Protein AF-A0AA86Q0S9-F1 (afdb_monomer)

Mean predicted aligned error: 14.69 Å

Foldseek 3Di:
DDDDPDDPPPPDPPPVDPPVVPPPDDPVPDDPVVVVVVVVVVVVVVVVVVVVVVVVVVVVVVVVVVPPDPCPPPPPPPPPPVQPDDDPVLLVVLVVQCVVDPHDPLVVSCVVRVHDSVVSVVSCVVNVPPPDQDPVLLVLLQVQCLVCLVVVHHRPLCVNCCVRVNHHSVVSVVVNVVVLVVLPDPVLVVLLVVQQVVQDDPPDGRPLCVSCVVSVNHRSVSSVVSCVVVVVVVVVVD

InterPro domains:
  IPR001005 SANT/Myb domain [PS50090] (133-180)
  IPR001005 SANT/Myb domain [SM00717] (129-182)
  IPR001005 SANT/Myb domain [SM00717] (183-233)
  IPR009057 Homedomain-like superfamily [SSF46689] (132-227)

Sequence (238 aa):
MSDSESELIQKQPQMDYFKPSEQGRTFSEMPRNLVDEYEEFQKQEKERLRLERKAIYDAQDTQVRKVKEPFVPKDTRRKVEEFPVWNPANDKEFLTMADEMLDPNYDELAKHFDTHVAIVKKRYTHLNQPFVFTMDDEEKLIALVTEAYDKNEEPEWAQIGQQIRNKPGKECRKQYFKVMAQYWNAENTALLMKLVKSYKDKDVKPDWKKISEQLDGRPVKVLQDHYSTEFEKMKKIQ

Secondary structure (DSSP, 8-state):
-------------------GGGTT--GGGS-HHHHHHHHHHHHHHHHHHHHHHHHHHHHHHHHHHHS-------S------------HHHHHHHHHHHHHSSS--HHHHHHHTTS-HHHHHHHHHHHS---PPPHHHHHHHHHHHHHHHHTTPPP-HHHHHHHTTT--HHHHHHHHHHHHHHH--HHHHHHHHHHHHHT--TTS---HHHHHHHTTT--HHHHHHHHHHHHHHHHTT-

pLDDT: mean 83.99, std 14.46, range [44.66, 97.88]

Nearest PDB structures (foldseek):
  7xur-assembly1_A  TM=3.388E-01  e=1.440E-02  Homo sapiens
  1h89-assembly1_C  TM=3.810E-01  e=3.757E-01  Mus musculus
  7aav-assembly1_L  TM=4.046E-01  e=5.532E-01  Homo sapiens
  4a12-assembly1_B  TM=6.006E-01  e=2.328E+00  Staphylococcus aureus

Radius of gyration: 30.11 Å; Cα contacts (8 Å, |Δi|>4): 117; chains: 1; bounding box: 84×33×69 Å

Organism: NCBI:txid28002

Solvent-accessible surface area (backbone atoms only — not comparable to full-atom values): 14395 Å² total; per-residue (Å²): 138,87,83,82,84,75,83,80,78,76,79,70,83,83,70,85,75,82,60,58,82,82,72,79,58,56,83,88,75,56,58,67,70,60,52,53,53,50,53,52,49,54,53,53,53,52,51,51,55,51,53,54,53,50,52,53,52,55,52,49,54,55,51,61,62,72,69,60,64,83,79,73,74,73,84,73,69,65,76,75,71,81,63,67,80,86,43,77,66,56,52,51,52,52,49,51,58,40,68,74,32,95,68,66,57,44,64,61,54,10,60,74,59,65,47,54,44,70,57,41,54,54,48,47,61,65,67,76,49,78,87,72,72,48,70,70,50,48,54,50,50,51,52,57,44,41,53,27,47,76,72,75,43,81,64,57,38,60,61,53,9,52,75,48,86,60,38,56,20,70,55,49,51,54,48,50,54,53,56,54,53,69,63,62,40,74,65,54,47,51,48,50,55,50,46,45,60,75,45,35,53,99,87,48,77,49,52,45,67,64,49,16,62,74,54,84,60,42,49,50,67,59,54,52,54,51,48,53,54,53,52,55,54,56,60,75,76,110

Structure (mmCIF, N/CA/C/O backbone):
data_AF-A0AA86Q0S9-F1
#
_entry.id   AF-A0AA86Q0S9-F1
#
loop_
_atom_site.group_PDB
_atom_site.id
_atom_site.type_symbol
_atom_site.label_atom_id
_atom_site.label_alt_id
_atom_site.label_comp_id
_atom_site.label_asym_id
_atom_site.label_entity_id
_atom_site.label_seq_id
_atom_site.pdbx_PDB_ins_code
_atom_site.Cartn_x
_atom_site.Cartn_y
_atom_site.Cartn_z
_atom_site.occupancy
_atom_site.B_iso_or_equiv
_atom_site.auth_seq_id
_atom_site.auth_comp_id
_atom_site.auth_asym_id
_atom_site.auth_atom_id
_atom_site.pdbx_PDB_model_num
ATOM 1 N N . MET A 1 1 ? -55.762 -7.825 -35.037 1.00 44.66 1 MET A N 1
ATOM 2 C CA . MET A 1 1 ? -55.003 -8.749 -34.172 1.00 44.66 1 MET A CA 1
ATOM 3 C C . MET A 1 1 ? -53.879 -7.908 -33.579 1.00 44.66 1 MET A C 1
ATOM 5 O O . MET A 1 1 ? -52.820 -7.854 -34.172 1.00 44.66 1 MET A O 1
ATOM 9 N N . SER A 1 2 ? -54.092 -6.972 -32.651 1.00 50.22 2 SER A N 1
ATOM 10 C CA . SER A 1 2 ? -54.935 -6.928 -31.441 1.00 50.22 2 SER A CA 1
ATOM 11 C C . SER A 1 2 ? -54.456 -7.889 -30.359 1.00 50.22 2 SER A C 1
ATOM 13 O O . SER A 1 2 ? -55.214 -8.769 -29.978 1.00 50.22 2 SER A O 1
ATOM 15 N N . ASP A 1 3 ? -53.228 -7.686 -29.879 1.00 49.19 3 ASP A N 1
ATOM 16 C CA . ASP A 1 3 ? -52.786 -8.223 -28.594 1.00 49.19 3 ASP A CA 1
ATOM 17 C C . ASP A 1 3 ? -52.726 -7.077 -27.585 1.00 49.19 3 ASP A C 1
ATOM 19 O O . ASP A 1 3 ? -51.908 -6.160 -27.661 1.00 49.19 3 ASP A O 1
ATOM 23 N N . SER A 1 4 ? -53.714 -7.100 -26.698 1.00 54.69 4 SER A N 1
ATOM 24 C CA . SER A 1 4 ? -53.869 -6.218 -25.555 1.00 54.69 4 SER A CA 1
ATOM 25 C C . SER A 1 4 ? -52.971 -6.714 -24.422 1.00 54.69 4 SER A C 1
ATOM 27 O O . SER A 1 4 ? -53.353 -7.622 -23.688 1.00 54.69 4 SER A O 1
ATOM 29 N N . GLU A 1 5 ? -51.793 -6.115 -24.254 1.00 54.41 5 GLU A N 1
ATOM 30 C CA . GLU A 1 5 ? -51.023 -6.241 -23.012 1.00 54.41 5 GLU A CA 1
ATOM 31 C C . GLU A 1 5 ? -51.668 -5.349 -21.948 1.00 54.41 5 GLU A C 1
ATOM 33 O O . GLU A 1 5 ? -51.459 -4.142 -21.867 1.00 54.41 5 GLU A O 1
ATOM 38 N N . SER A 1 6 ? -52.548 -5.968 -21.169 1.00 51.94 6 SER A N 1
ATOM 39 C CA . SER A 1 6 ? -53.210 -5.384 -20.012 1.00 51.94 6 SER A CA 1
ATOM 40 C C . SER A 1 6 ? -52.206 -5.085 -18.894 1.00 51.94 6 SER A C 1
ATOM 42 O O . SER A 1 6 ? -51.633 -6.000 -18.301 1.00 51.94 6 SER A O 1
ATOM 44 N N . GLU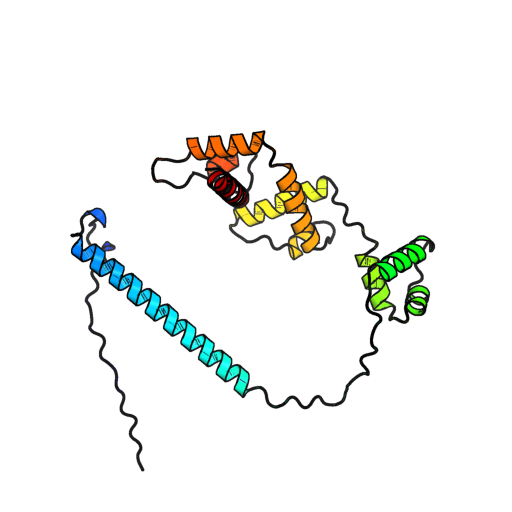 A 1 7 ? -52.052 -3.796 -18.591 1.00 55.25 7 GLU A N 1
ATOM 45 C CA . GLU A 1 7 ? -51.374 -3.237 -17.422 1.00 55.25 7 GLU A CA 1
ATOM 46 C C . GLU A 1 7 ? -51.945 -3.815 -16.116 1.00 55.25 7 GLU A C 1
ATOM 48 O O . GLU A 1 7 ? -52.968 -3.364 -15.597 1.00 55.25 7 GLU A O 1
ATOM 53 N N . LEU A 1 8 ? -51.260 -4.803 -15.538 1.00 49.03 8 LEU A N 1
ATOM 54 C CA . LEU A 1 8 ? -51.500 -5.238 -14.165 1.00 49.03 8 LEU A CA 1
ATOM 55 C C . LEU A 1 8 ? -50.686 -4.340 -13.217 1.00 49.03 8 LEU A C 1
ATOM 57 O O . LEU A 1 8 ? -49.670 -4.747 -12.657 1.00 49.03 8 LEU A O 1
ATOM 61 N N . ILE A 1 9 ? -51.112 -3.084 -13.052 1.00 50.97 9 ILE A N 1
ATOM 62 C CA . ILE A 1 9 ? -50.577 -2.212 -11.998 1.00 50.97 9 ILE A CA 1
ATOM 63 C C . ILE A 1 9 ? -51.112 -2.745 -10.669 1.00 50.97 9 ILE A C 1
ATOM 65 O O . ILE A 1 9 ? -52.229 -2.444 -10.242 1.00 50.97 9 ILE A O 1
ATOM 69 N N . GLN A 1 10 ? -50.314 -3.596 -10.030 1.00 60.41 10 GLN A N 1
ATOM 70 C CA . GLN A 1 10 ? -50.557 -4.102 -8.689 1.00 60.41 10 GLN A CA 1
ATOM 71 C C . GLN A 1 10 ? -50.526 -2.901 -7.733 1.00 60.41 10 GLN A C 1
ATOM 73 O O . GLN A 1 10 ? -49.460 -2.387 -7.397 1.00 60.41 10 GLN A O 1
ATOM 78 N N . LYS A 1 11 ? -51.709 -2.393 -7.357 1.00 50.31 11 LYS A N 1
ATOM 79 C CA . LYS A 1 11 ? -51.854 -1.302 -6.385 1.00 50.31 11 LYS A CA 1
ATOM 80 C C . LYS A 1 11 ? -51.156 -1.720 -5.092 1.00 50.31 11 LYS A C 1
ATOM 82 O O . LYS A 1 11 ? -51.657 -2.584 -4.375 1.00 50.31 11 LYS A O 1
ATOM 87 N N . GLN A 1 12 ? -49.992 -1.132 -4.823 1.00 56.41 12 GLN A N 1
ATOM 88 C CA . GLN A 1 12 ? -49.314 -1.314 -3.548 1.00 56.41 12 GLN A CA 1
ATOM 89 C C . GLN A 1 12 ? -50.219 -0.777 -2.432 1.00 56.41 12 GLN A C 1
ATOM 91 O O . GLN A 1 12 ? -50.810 0.296 -2.599 1.00 56.41 12 GLN A O 1
ATOM 96 N N . PRO A 1 13 ? -50.351 -1.493 -1.304 1.00 55.47 13 PRO A N 1
ATOM 97 C CA . PRO A 1 13 ? -51.012 -0.942 -0.135 1.00 55.47 13 PRO A CA 1
ATOM 98 C C . PRO A 1 13 ? -50.251 0.315 0.295 1.00 55.47 13 PRO A C 1
ATOM 100 O O . PRO A 1 13 ? -49.061 0.255 0.606 1.00 55.47 13 PRO A O 1
ATOM 103 N N . GLN A 1 14 ? -50.930 1.465 0.276 1.00 49.31 14 GLN A N 1
ATOM 104 C CA . GLN A 1 14 ? -50.427 2.672 0.920 1.00 49.31 14 GLN A CA 1
ATOM 105 C C . GLN A 1 14 ? -50.454 2.426 2.428 1.00 49.31 14 GLN A C 1
ATOM 107 O O . GLN A 1 14 ? -51.470 2.615 3.088 1.00 49.31 14 GLN A O 1
ATOM 112 N N . MET A 1 15 ? -49.344 1.919 2.956 1.00 56.03 15 MET A N 1
ATOM 113 C CA . MET A 1 15 ? -49.065 1.974 4.382 1.00 56.03 15 MET A CA 1
ATOM 114 C C . MET A 1 15 ? -48.687 3.423 4.682 1.00 56.03 15 MET A C 1
ATOM 116 O O . MET A 1 15 ? -47.646 3.890 4.222 1.00 56.03 15 MET A O 1
ATOM 120 N N . ASP A 1 16 ? -49.543 4.150 5.399 1.00 60.31 16 ASP A N 1
ATOM 121 C CA . ASP A 1 16 ? -49.202 5.468 5.933 1.00 60.31 16 ASP A CA 1
ATOM 122 C C . ASP A 1 16 ? -48.046 5.291 6.925 1.00 60.31 16 ASP A C 1
ATOM 124 O O . ASP A 1 16 ? -48.216 4.865 8.069 1.00 60.31 16 ASP A O 1
ATOM 128 N N . TYR A 1 17 ? -46.830 5.524 6.435 1.00 60.66 17 TYR A N 1
ATOM 129 C CA . TYR A 1 17 ? -45.603 5.281 7.176 1.00 60.66 17 TYR A CA 1
ATOM 130 C C . TYR A 1 17 ? -45.520 6.207 8.387 1.00 60.66 17 TYR A C 1
ATOM 132 O O . TYR A 1 17 ? -45.302 7.412 8.261 1.00 60.66 17 TYR A O 1
ATOM 140 N N . PHE A 1 18 ? -45.613 5.613 9.573 1.00 60.12 18 PHE A N 1
ATOM 141 C CA . PHE A 1 18 ? -45.259 6.253 10.831 1.00 60.12 18 PHE A CA 1
ATOM 142 C C . PHE A 1 18 ? -43.752 6.558 10.806 1.00 60.12 18 PHE A C 1
ATOM 144 O O . PHE A 1 18 ? -42.930 5.699 11.116 1.00 60.12 18 PHE A O 1
ATOM 151 N N . LYS A 1 19 ? -43.359 7.766 10.384 1.00 62.19 19 LYS A N 1
ATOM 152 C CA . LYS A 1 19 ? -41.982 8.249 10.541 1.00 62.19 19 LYS A CA 1
ATOM 153 C C . LYS A 1 19 ? -41.799 8.686 11.996 1.00 62.19 19 LYS A C 1
ATOM 155 O O . LYS A 1 19 ? -42.366 9.705 12.391 1.00 62.19 19 LYS A O 1
ATOM 160 N N . PRO A 1 20 ? -40.996 7.974 12.807 1.00 56.66 20 PRO A N 1
ATOM 161 C CA . PRO A 1 20 ? -40.873 8.265 14.238 1.00 56.66 20 PRO A CA 1
ATOM 162 C C . PRO A 1 20 ? -40.322 9.668 14.528 1.00 56.66 20 PRO A C 1
ATOM 164 O O . PRO A 1 20 ? -40.547 10.222 15.601 1.00 56.66 20 PRO A O 1
ATOM 167 N N . SER A 1 21 ? -39.622 10.263 13.556 1.00 56.28 21 SER A N 1
ATOM 168 C CA . SER A 1 21 ? -38.963 11.559 13.701 1.00 56.28 21 SER A CA 1
ATOM 169 C C . SER A 1 21 ? -39.916 12.743 13.862 1.00 56.28 21 SER A C 1
ATOM 171 O O . SER A 1 21 ? -39.475 13.785 14.332 1.00 56.28 21 SER A O 1
ATOM 173 N N . GLU A 1 22 ? -41.193 12.624 13.488 1.00 58.81 22 GLU A N 1
ATOM 174 C CA . GLU A 1 22 ? -42.111 13.776 13.492 1.00 58.81 22 GLU A CA 1
ATOM 175 C C . GLU A 1 22 ? -42.840 13.991 14.830 1.00 58.81 22 GLU A C 1
ATOM 177 O O . GLU A 1 22 ? -43.422 15.050 15.039 1.00 58.81 22 GLU A O 1
ATOM 182 N N . GLN A 1 23 ? -42.772 13.041 15.773 1.00 61.56 23 GLN A N 1
ATOM 183 C CA . GLN A 1 23 ? -43.501 13.125 17.054 1.00 61.56 23 GLN A CA 1
ATOM 184 C C . GLN A 1 23 ? -42.607 13.178 18.302 1.00 61.56 23 GLN A C 1
ATOM 186 O O . GLN A 1 23 ? -43.116 13.122 19.419 1.00 61.56 23 GLN A O 1
ATOM 191 N N . GLY A 1 24 ? -41.282 13.274 18.148 1.00 69.19 24 GLY A N 1
ATOM 192 C CA . GLY A 1 24 ? -40.354 13.403 19.281 1.00 69.19 24 GLY A CA 1
ATOM 193 C C . GLY A 1 24 ? -40.275 12.180 20.207 1.00 69.19 24 GLY A C 1
ATOM 194 O O . GLY A 1 24 ? -39.637 12.265 21.254 1.00 69.19 24 GLY A O 1
ATOM 195 N N . ARG A 1 25 ? -40.887 11.046 19.839 1.00 63.34 25 ARG A N 1
ATOM 196 C CA . ARG A 1 25 ? -40.763 9.789 20.586 1.00 63.34 25 ARG A CA 1
ATOM 197 C C . ARG A 1 25 ? -39.471 9.084 20.214 1.00 63.34 25 ARG A C 1
ATOM 199 O O . ARG A 1 25 ? -39.161 8.891 19.038 1.00 63.34 25 ARG A O 1
ATOM 206 N N . THR A 1 26 ? -38.721 8.690 21.232 1.00 71.81 26 THR A N 1
ATOM 207 C CA . THR A 1 26 ? -37.495 7.915 21.049 1.00 71.81 26 THR A CA 1
ATOM 208 C C . THR A 1 26 ? -37.846 6.456 20.745 1.00 71.81 26 THR A C 1
ATOM 210 O O . THR A 1 26 ? -38.857 5.938 21.212 1.00 71.81 26 THR A O 1
ATOM 213 N N . PHE A 1 27 ? -37.021 5.767 19.951 1.00 65.50 27 PHE A N 1
ATOM 214 C CA . PHE A 1 27 ? -37.241 4.362 19.562 1.00 65.50 27 PHE A CA 1
ATOM 215 C C . PHE A 1 27 ? -37.398 3.422 20.779 1.00 65.50 27 PHE A C 1
ATOM 217 O O . PHE A 1 27 ? -38.072 2.401 20.700 1.00 65.50 27 PHE A O 1
ATOM 224 N N . SER A 1 28 ? -36.843 3.811 21.933 1.00 73.44 28 SER A N 1
ATOM 225 C CA . SER A 1 28 ? -36.987 3.137 23.230 1.00 73.44 28 SER A CA 1
ATOM 226 C C . SER A 1 28 ? -38.399 3.163 23.826 1.00 73.44 28 SER A C 1
ATOM 228 O O . SER A 1 28 ? -38.673 2.394 24.743 1.00 73.44 28 SER A O 1
ATOM 230 N N . GLU A 1 29 ? -39.289 4.026 23.333 1.00 76.81 29 GLU A N 1
ATOM 231 C CA . GLU A 1 29 ? -40.667 4.169 23.823 1.00 76.81 29 GLU A CA 1
ATOM 232 C C . GLU A 1 29 ? -41.688 3.397 22.972 1.00 76.81 29 GLU A C 1
ATOM 234 O O . GLU A 1 29 ? -42.884 3.413 23.277 1.00 76.81 29 GLU A O 1
ATOM 239 N N . MET A 1 30 ? -41.252 2.722 21.901 1.00 77.38 30 MET A N 1
ATOM 240 C CA . MET A 1 30 ? -42.156 1.927 21.076 1.00 77.38 30 MET A CA 1
ATOM 241 C C . MET A 1 30 ? -42.503 0.584 21.739 1.00 77.38 30 MET A C 1
ATOM 243 O O . MET A 1 30 ? -41.626 -0.099 22.273 1.00 77.38 30 MET A O 1
ATOM 247 N N . PRO A 1 31 ? -43.777 0.161 21.670 1.00 84.56 31 PRO A N 1
ATOM 248 C CA . PRO A 1 31 ? -44.179 -1.211 21.948 1.00 84.56 31 PRO A CA 1
ATOM 249 C C . PRO A 1 31 ? -43.311 -2.219 21.182 1.00 84.56 31 PRO A C 1
ATOM 251 O O . PRO A 1 31 ? -43.073 -2.048 19.988 1.00 84.56 31 PRO A O 1
ATOM 254 N N . ARG A 1 32 ? -42.855 -3.286 21.855 1.00 79.12 32 ARG A N 1
ATOM 255 C CA . ARG A 1 32 ? -41.943 -4.285 21.258 1.00 79.12 32 ARG A CA 1
ATOM 256 C C . ARG A 1 32 ? -42.477 -4.901 19.961 1.00 79.12 32 ARG A C 1
ATOM 258 O O . ARG A 1 32 ? -41.704 -5.090 19.037 1.00 79.12 32 ARG A O 1
ATOM 265 N N . ASN A 1 33 ? -43.787 -5.130 19.862 1.00 83.50 33 ASN A N 1
ATOM 266 C CA . ASN A 1 33 ? -44.408 -5.659 18.645 1.00 83.50 33 ASN A CA 1
ATOM 267 C C . ASN A 1 33 ? -44.230 -4.731 17.430 1.00 83.50 33 ASN A C 1
ATOM 269 O O . ASN A 1 33 ? -44.020 -5.218 16.328 1.00 83.50 33 ASN A O 1
ATOM 273 N N . LEU A 1 34 ? -44.250 -3.408 17.627 1.00 78.94 34 LEU A N 1
ATOM 274 C CA . LEU A 1 34 ? -44.015 -2.446 16.543 1.00 78.94 34 LEU A CA 1
ATOM 275 C C . LEU A 1 34 ? -42.538 -2.371 16.142 1.00 78.94 34 LEU A C 1
ATOM 277 O O . LEU A 1 34 ? -42.234 -2.092 14.985 1.00 78.94 34 LEU A O 1
ATOM 281 N N . VAL A 1 35 ? -41.623 -2.625 17.082 1.00 79.50 35 VAL A N 1
ATOM 282 C CA . VAL A 1 35 ? -40.187 -2.722 16.782 1.00 79.50 35 VAL A CA 1
ATOM 283 C C . VAL A 1 35 ? -39.919 -3.946 15.908 1.00 79.50 35 VAL A C 1
ATOM 285 O O . VAL A 1 35 ? -39.278 -3.808 14.869 1.00 79.50 35 VAL A O 1
ATOM 288 N N . ASP A 1 36 ? -40.474 -5.103 16.276 1.00 83.44 36 ASP A N 1
ATOM 289 C CA . ASP A 1 36 ? -40.317 -6.349 15.518 1.00 83.44 36 ASP A CA 1
ATOM 290 C C . ASP A 1 36 ? -40.919 -6.229 14.101 1.00 83.44 36 ASP A C 1
ATOM 292 O O . ASP A 1 36 ? -40.265 -6.580 13.116 1.00 83.44 36 ASP A O 1
ATOM 296 N N . GLU A 1 37 ? -42.122 -5.650 13.969 1.00 86.31 37 GLU A N 1
ATOM 297 C CA . GLU A 1 37 ? -42.760 -5.382 12.668 1.00 86.31 37 GLU A CA 1
ATOM 298 C C . GLU A 1 37 ? -41.931 -4.419 11.799 1.00 86.31 37 GLU A C 1
ATOM 300 O O . GLU A 1 37 ? -41.788 -4.621 10.589 1.00 86.31 37 GLU A O 1
ATOM 305 N N . TYR A 1 38 ? -41.342 -3.382 12.402 1.00 82.81 38 TYR A N 1
ATOM 306 C CA . TYR A 1 38 ? -40.483 -2.437 11.691 1.00 82.81 38 TYR A CA 1
ATOM 307 C C . TYR A 1 38 ? -39.170 -3.082 11.229 1.00 82.81 38 TYR A C 1
ATOM 309 O O . TYR A 1 38 ? -38.732 -2.850 10.100 1.00 82.81 38 TYR A O 1
ATOM 317 N N . GLU A 1 39 ? -38.536 -3.908 12.062 1.00 85.50 39 GLU A N 1
ATOM 318 C CA . GLU A 1 39 ? -37.327 -4.645 11.686 1.00 85.50 39 GLU A CA 1
ATOM 319 C C . GLU A 1 39 ? -37.596 -5.649 10.558 1.00 85.50 39 GLU A C 1
ATOM 321 O O . GLU A 1 39 ? -36.807 -5.746 9.609 1.00 85.50 39 GLU A O 1
ATOM 326 N N . GLU A 1 40 ? -38.726 -6.358 10.613 1.00 90.06 40 GLU A N 1
ATOM 327 C CA . GLU A 1 40 ? -39.141 -7.271 9.550 1.00 90.06 40 GLU A CA 1
ATOM 328 C C . GLU A 1 40 ? -39.398 -6.520 8.238 1.00 90.06 40 GLU A C 1
ATOM 330 O O . GLU A 1 40 ? -38.904 -6.933 7.183 1.00 90.06 40 GLU A O 1
ATOM 335 N N . PHE A 1 41 ? -40.062 -5.364 8.300 1.00 87.56 41 PHE A N 1
ATOM 336 C CA . PHE A 1 41 ? -40.243 -4.485 7.148 1.00 87.56 41 PHE A CA 1
ATOM 337 C C . PHE A 1 41 ? -38.902 -4.032 6.547 1.00 87.56 41 PHE A C 1
ATOM 339 O O . PHE A 1 41 ? -38.683 -4.166 5.342 1.00 87.56 41 PHE A O 1
ATOM 346 N N . GLN A 1 42 ? -37.960 -3.556 7.370 1.00 87.81 42 GLN A N 1
ATOM 347 C CA . GLN A 1 42 ? -36.630 -3.137 6.903 1.00 87.81 42 GLN A CA 1
ATOM 348 C C . GLN A 1 42 ? -35.874 -4.288 6.225 1.00 87.81 42 GLN A C 1
ATOM 350 O O . GLN A 1 42 ? -35.181 -4.090 5.222 1.00 87.81 42 GLN A O 1
ATOM 355 N N . LYS A 1 43 ? -36.021 -5.512 6.742 1.00 92.44 43 LYS A N 1
ATOM 356 C CA . LYS A 1 43 ? -35.435 -6.716 6.147 1.00 92.44 43 LYS A CA 1
ATOM 357 C C . LYS A 1 43 ? -36.052 -7.031 4.781 1.00 92.44 43 LYS A C 1
ATOM 359 O O . LYS A 1 43 ? -35.305 -7.325 3.846 1.00 92.44 43 LYS A O 1
ATOM 364 N N . GLN A 1 44 ? -37.376 -6.944 4.653 1.00 91.50 44 GLN A N 1
ATOM 365 C CA . GLN A 1 44 ? -38.080 -7.159 3.385 1.00 91.50 44 GLN A CA 1
ATOM 366 C C . GLN A 1 44 ? -37.704 -6.099 2.342 1.00 91.50 44 GLN A C 1
ATOM 368 O O . GLN A 1 44 ? -37.372 -6.445 1.207 1.00 91.50 44 GLN A O 1
ATOM 373 N N . GLU A 1 45 ? -37.659 -4.825 2.733 1.00 92.44 45 GLU A N 1
ATOM 374 C CA . GLU A 1 45 ? -37.297 -3.720 1.842 1.00 92.44 45 GLU A CA 1
ATOM 375 C C . GLU A 1 45 ? -35.852 -3.842 1.340 1.00 92.44 45 GLU A C 1
ATOM 377 O O . GLU A 1 45 ? -35.559 -3.646 0.157 1.00 92.44 45 GLU A O 1
ATOM 382 N N . LYS A 1 46 ? -34.939 -4.259 2.223 1.00 92.12 46 LYS A N 1
ATOM 383 C CA . LYS A 1 46 ? -33.546 -4.528 1.860 1.00 92.12 46 LYS A CA 1
ATOM 384 C C . LYS A 1 46 ? -33.423 -5.671 0.849 1.00 92.12 46 LYS A C 1
ATOM 386 O O . LYS A 1 46 ? -32.637 -5.549 -0.093 1.00 92.12 46 LYS A O 1
ATOM 391 N N . GLU A 1 47 ? -34.176 -6.760 1.013 1.00 94.56 47 GLU A N 1
ATOM 392 C CA . GLU A 1 47 ? -34.154 -7.874 0.052 1.00 94.56 47 GLU A CA 1
ATOM 393 C C . GLU A 1 47 ? -34.802 -7.481 -1.284 1.00 94.56 47 GLU A C 1
ATOM 395 O O . GLU A 1 47 ? -34.271 -7.832 -2.340 1.00 94.56 47 GLU A O 1
ATOM 400 N N . ARG A 1 48 ? -35.867 -6.666 -1.265 1.00 95.44 48 ARG A N 1
ATOM 401 C CA . ARG A 1 48 ? -36.469 -6.095 -2.481 1.00 95.44 48 ARG A CA 1
ATOM 402 C C . ARG A 1 48 ? -35.443 -5.300 -3.287 1.00 95.44 48 ARG A C 1
ATOM 404 O O . ARG A 1 48 ? -35.233 -5.588 -4.463 1.00 95.44 48 ARG A O 1
ATOM 411 N N . LEU A 1 49 ? -34.744 -4.361 -2.643 1.00 91.81 49 LEU A N 1
ATOM 412 C CA . LEU A 1 49 ? -33.694 -3.557 -3.281 1.00 91.81 49 LEU A CA 1
ATOM 413 C C . LEU A 1 49 ? -32.530 -4.420 -3.798 1.00 91.81 49 LEU A C 1
ATOM 415 O O . LEU A 1 49 ? -31.926 -4.103 -4.825 1.00 91.81 49 LEU A O 1
ATOM 419 N N . ARG A 1 50 ? -32.201 -5.521 -3.108 1.00 94.75 50 ARG A N 1
ATOM 420 C CA . ARG A 1 50 ? -31.177 -6.479 -3.555 1.00 94.75 50 ARG A CA 1
ATOM 421 C C . ARG A 1 50 ? -31.580 -7.168 -4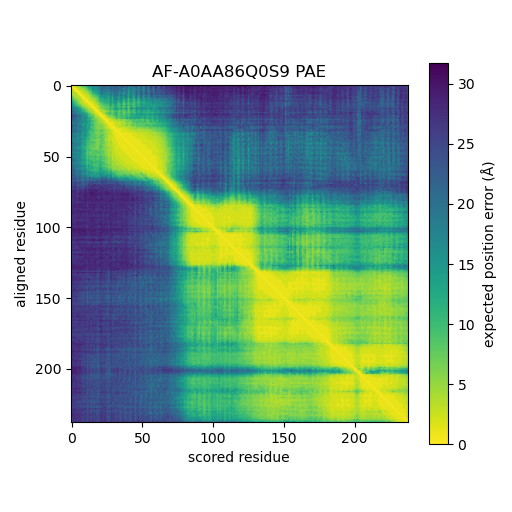.860 1.00 94.75 50 ARG A C 1
ATOM 423 O O . ARG A 1 50 ? -30.756 -7.261 -5.770 1.00 94.75 50 ARG A O 1
ATOM 430 N N . LEU A 1 51 ? -32.826 -7.633 -4.952 1.00 95.31 51 LEU A N 1
ATOM 431 C CA . LEU A 1 51 ? -33.372 -8.284 -6.146 1.00 95.31 51 LEU A CA 1
ATOM 432 C C . LEU A 1 51 ? -33.498 -7.311 -7.322 1.00 95.31 51 LEU A C 1
ATOM 434 O O . LEU A 1 51 ? -33.118 -7.658 -8.437 1.00 95.31 51 LEU A O 1
ATOM 438 N N . GLU A 1 52 ? -33.945 -6.083 -7.068 1.00 95.06 52 GLU A N 1
ATOM 439 C CA . GLU A 1 52 ? -34.051 -5.031 -8.083 1.00 95.06 52 GLU A CA 1
ATOM 440 C C . GLU A 1 52 ? -32.684 -4.692 -8.696 1.00 95.06 52 GLU A C 1
ATOM 442 O O . GLU A 1 52 ? -32.520 -4.702 -9.916 1.00 95.06 52 GLU A O 1
ATOM 447 N N . ARG A 1 53 ? -31.651 -4.504 -7.860 1.00 93.25 53 ARG A N 1
ATOM 448 C CA . ARG A 1 53 ? -30.273 -4.297 -8.341 1.00 93.25 53 ARG A CA 1
ATOM 449 C C . ARG A 1 53 ? -29.769 -5.476 -9.166 1.00 93.25 53 ARG A C 1
ATOM 451 O O . ARG A 1 53 ? -29.124 -5.262 -10.188 1.00 93.25 53 ARG A O 1
ATOM 458 N N . LYS A 1 54 ? -30.054 -6.710 -8.739 1.00 94.19 54 LYS A N 1
ATOM 459 C CA . LYS A 1 54 ? -29.671 -7.915 -9.485 1.00 94.19 54 LYS A CA 1
ATOM 460 C C . LYS A 1 54 ? -30.312 -7.931 -10.878 1.00 94.19 54 LYS A C 1
ATOM 462 O O . LYS A 1 54 ? -29.605 -8.159 -11.852 1.00 94.19 54 LYS A O 1
ATOM 467 N N . ALA A 1 55 ? -31.603 -7.614 -10.979 1.00 93.81 55 ALA A N 1
ATOM 468 C CA . ALA A 1 55 ? -32.305 -7.549 -12.259 1.00 93.81 55 ALA A CA 1
ATOM 469 C C . ALA A 1 55 ? -31.702 -6.499 -13.211 1.00 93.81 55 ALA A C 1
ATOM 471 O O . ALA A 1 55 ? -31.567 -6.762 -14.404 1.00 93.81 55 ALA A O 1
ATOM 472 N N . ILE A 1 56 ? -31.276 -5.341 -12.689 1.00 90.75 56 ILE A N 1
ATOM 473 C CA . ILE A 1 56 ? -30.579 -4.311 -13.479 1.00 90.75 56 ILE A CA 1
ATOM 474 C C . ILE A 1 56 ? -29.246 -4.845 -14.028 1.00 90.75 56 ILE A C 1
ATOM 476 O O . ILE A 1 56 ? -28.969 -4.671 -15.215 1.00 90.75 56 ILE A O 1
ATOM 480 N N . TYR A 1 57 ? -28.438 -5.523 -13.206 1.00 88.44 57 TYR A N 1
ATOM 481 C CA . TYR A 1 57 ? -27.173 -6.114 -13.661 1.00 88.44 57 TYR A CA 1
ATOM 482 C C . TYR A 1 57 ? -27.381 -7.211 -14.712 1.00 88.44 57 TYR A C 1
ATOM 484 O O . TYR A 1 57 ? -26.694 -7.214 -15.733 1.00 88.44 57 TYR A O 1
ATOM 492 N N . ASP A 1 58 ? -28.355 -8.098 -14.503 1.00 89.06 58 ASP A N 1
ATOM 493 C CA . ASP A 1 58 ? -28.674 -9.174 -15.448 1.00 89.06 58 ASP A CA 1
ATOM 494 C C . ASP A 1 58 ? -29.176 -8.600 -16.794 1.00 89.06 58 ASP A C 1
ATOM 496 O O . ASP A 1 58 ? -28.808 -9.081 -17.873 1.00 89.06 58 ASP A O 1
ATOM 500 N N . ALA A 1 59 ? -29.956 -7.511 -16.760 1.00 86.19 59 ALA A N 1
ATOM 501 C CA . ALA A 1 59 ? -30.393 -6.796 -17.959 1.00 86.19 59 ALA A CA 1
ATOM 502 C C . ALA A 1 59 ? -29.221 -6.125 -18.700 1.00 86.19 59 ALA A C 1
ATOM 504 O O . ALA A 1 59 ? -29.148 -6.202 -19.930 1.00 86.19 59 ALA A O 1
ATOM 505 N N . GLN A 1 60 ? -28.279 -5.515 -17.973 1.00 81.69 60 GLN A N 1
ATOM 506 C CA . GLN A 1 60 ? -27.074 -4.918 -18.556 1.00 81.69 60 GLN A CA 1
ATOM 507 C C . GLN A 1 60 ? -26.157 -5.972 -19.196 1.00 81.69 60 GLN A C 1
ATOM 509 O O . GLN A 1 60 ? -25.725 -5.775 -20.332 1.00 81.69 60 GLN A O 1
ATOM 514 N N . 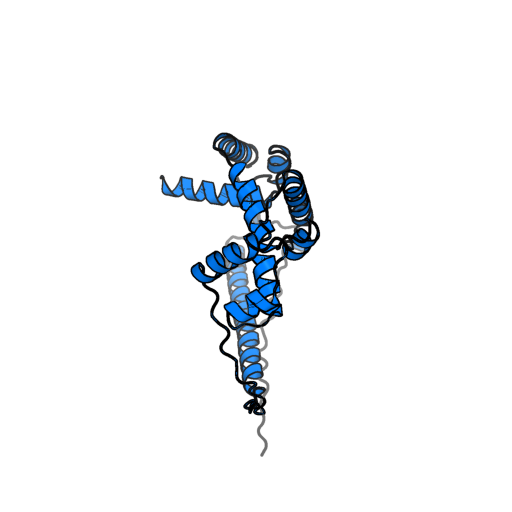ASP A 1 61 ? -25.917 -7.115 -18.543 1.00 79.19 61 ASP A N 1
ATOM 515 C CA . ASP A 1 61 ? -25.123 -8.218 -19.119 1.00 79.19 61 ASP A CA 1
ATOM 516 C C . ASP A 1 61 ? -25.775 -8.761 -20.403 1.00 79.19 61 ASP A C 1
ATOM 518 O O . ASP A 1 61 ? -25.108 -9.019 -21.410 1.00 79.19 61 ASP A O 1
ATOM 522 N N . THR A 1 62 ? -27.109 -8.840 -20.423 1.00 75.88 62 THR A N 1
ATOM 523 C CA . THR A 1 62 ? -27.865 -9.260 -21.611 1.00 75.88 62 THR A CA 1
ATOM 524 C C . THR A 1 62 ? -27.716 -8.270 -22.774 1.00 75.88 62 THR A C 1
ATOM 526 O O . THR A 1 62 ? -27.596 -8.697 -23.926 1.00 75.88 62 THR A O 1
ATOM 529 N N . GLN A 1 63 ? -27.671 -6.959 -22.509 1.00 69.69 63 GLN A N 1
ATOM 530 C CA . GLN A 1 63 ? -27.421 -5.955 -23.551 1.00 69.69 63 GLN A CA 1
ATOM 531 C C . GLN A 1 63 ? -25.972 -5.981 -24.058 1.00 69.69 63 GLN A C 1
ATOM 533 O O . GLN A 1 63 ? -25.755 -5.921 -25.268 1.00 69.69 63 GLN A O 1
ATOM 538 N N . VAL A 1 64 ? -24.983 -6.173 -23.176 1.00 67.25 64 VAL A N 1
ATOM 539 C CA . VAL A 1 64 ? -23.565 -6.309 -23.567 1.00 67.25 64 VAL A CA 1
ATOM 540 C C . VAL A 1 64 ? -23.350 -7.520 -24.482 1.00 67.25 64 VAL A C 1
ATOM 542 O O . VAL A 1 64 ? -22.541 -7.464 -25.412 1.00 67.25 64 VAL A O 1
ATOM 545 N N . ARG A 1 65 ? -24.103 -8.607 -24.280 1.00 60.31 65 ARG A N 1
ATOM 546 C CA . ARG A 1 65 ? -24.030 -9.795 -25.146 1.00 60.31 65 ARG A CA 1
ATOM 547 C C . ARG A 1 65 ? -24.674 -9.601 -26.519 1.00 60.31 65 ARG A C 1
ATOM 549 O O . ARG A 1 65 ? -24.218 -10.231 -27.466 1.00 60.31 65 ARG A O 1
ATOM 556 N N . LYS A 1 66 ? -25.682 -8.731 -26.657 1.00 60.28 66 LYS A N 1
ATOM 557 C CA . LYS A 1 66 ? -26.375 -8.491 -27.939 1.00 60.28 66 LYS A CA 1
ATOM 558 C C . LYS A 1 66 ? -25.642 -7.533 -28.890 1.00 60.28 66 LYS A C 1
ATOM 560 O O . LYS A 1 66 ? -25.962 -7.531 -30.070 1.00 60.28 66 LYS A O 1
ATOM 565 N N . VAL A 1 67 ? -24.656 -6.765 -28.414 1.00 57.03 67 VAL A N 1
ATOM 566 C CA . VAL A 1 67 ? -23.889 -5.801 -29.242 1.00 57.03 67 VAL A CA 1
ATOM 567 C C . VAL A 1 67 ? -22.532 -6.355 -29.705 1.00 57.03 67 VAL A C 1
ATOM 569 O O . VAL A 1 67 ? -21.843 -5.738 -30.513 1.00 57.03 67 VAL A O 1
ATOM 572 N N . LYS A 1 68 ? -22.141 -7.560 -29.274 1.00 52.19 68 LYS A N 1
ATOM 573 C CA . LYS A 1 68 ? -21.020 -8.268 -29.902 1.00 52.19 68 LYS A CA 1
ATOM 574 C C . LYS A 1 68 ? -21.496 -8.925 -31.196 1.00 52.19 68 LYS A C 1
ATOM 576 O O . LYS A 1 68 ? -21.698 -10.135 -31.248 1.00 52.19 68 LYS A O 1
ATOM 581 N N . GLU A 1 69 ? -21.628 -8.121 -32.252 1.00 59.66 69 GLU A N 1
ATOM 582 C CA . GLU A 1 69 ? -21.390 -8.641 -33.600 1.00 59.66 69 GLU A CA 1
ATOM 583 C C . GLU A 1 69 ? -20.086 -9.456 -33.561 1.00 59.66 69 GLU A C 1
ATOM 585 O O . GLU A 1 69 ? -19.146 -9.058 -32.857 1.00 59.66 69 GLU A O 1
ATOM 590 N N . PRO A 1 70 ? -20.006 -10.611 -34.245 1.00 55.06 70 PRO A N 1
ATOM 591 C CA . PRO A 1 70 ? -18.760 -11.346 -34.338 1.00 55.06 70 PRO A CA 1
ATOM 592 C C . PRO A 1 70 ? -17.732 -10.400 -34.948 1.00 55.06 70 PRO A C 1
ATOM 594 O O . PRO A 1 70 ? -17.767 -10.106 -36.140 1.00 55.06 70 PRO A O 1
ATOM 597 N N . PHE A 1 71 ? -16.842 -9.884 -34.103 1.00 55.38 71 PHE A N 1
ATOM 598 C CA . PHE A 1 71 ? -15.665 -9.161 -34.531 1.00 55.38 71 PHE A CA 1
ATOM 599 C C . PHE A 1 71 ? -14.883 -10.140 -35.395 1.00 55.38 71 PHE A C 1
ATOM 601 O O . PHE A 1 71 ? -14.171 -10.995 -34.877 1.00 55.38 71 PHE A O 1
ATOM 608 N N . VAL A 1 72 ? -15.084 -10.065 -36.709 1.00 56.34 72 VAL A N 1
ATOM 609 C CA . VAL A 1 72 ? -14.193 -10.665 -37.687 1.00 56.34 72 VAL A CA 1
ATOM 610 C C . VAL A 1 72 ? -12.951 -9.792 -37.599 1.00 56.34 72 VAL A C 1
ATOM 612 O O . VAL A 1 72 ? -13.003 -8.640 -38.045 1.00 56.34 72 VAL A O 1
ATOM 615 N N . PRO A 1 73 ? -11.856 -10.257 -36.968 1.00 53.59 73 PRO A N 1
ATOM 616 C CA . PRO A 1 73 ? -10.635 -9.484 -36.953 1.00 53.59 73 PRO A CA 1
ATOM 617 C C . PRO A 1 73 ? -10.254 -9.335 -38.418 1.00 53.59 73 PRO A C 1
ATOM 619 O O . PRO A 1 73 ? -9.954 -10.330 -39.079 1.00 53.59 73 PRO A O 1
ATOM 622 N N . LYS A 1 74 ? -10.312 -8.111 -38.954 1.00 54.59 74 LYS A N 1
ATOM 623 C CA . LYS A 1 74 ? -9.594 -7.822 -40.192 1.00 54.59 74 LYS A CA 1
ATOM 624 C C . LYS A 1 74 ? -8.177 -8.305 -39.937 1.00 54.59 74 LYS A C 1
ATOM 626 O O . LYS A 1 74 ? -7.597 -7.955 -38.911 1.00 54.59 74 LYS A O 1
ATOM 631 N N . ASP A 1 75 ? -7.701 -9.173 -40.816 1.00 50.84 75 ASP A N 1
ATOM 632 C CA . ASP A 1 75 ? -6.467 -9.945 -40.707 1.00 50.84 75 ASP A CA 1
ATOM 633 C C . ASP A 1 75 ? -5.223 -9.041 -40.818 1.00 50.84 75 ASP A C 1
ATOM 635 O O . ASP A 1 75 ? -4.318 -9.238 -41.615 1.00 50.84 75 ASP A O 1
ATOM 639 N N . THR A 1 76 ? -5.152 -8.008 -39.983 1.00 53.41 76 THR A N 1
ATOM 640 C CA . THR A 1 76 ? -3.923 -7.359 -39.552 1.00 53.41 76 THR A CA 1
ATOM 641 C C . THR A 1 76 ? -3.413 -8.087 -38.316 1.00 53.41 76 THR A C 1
ATOM 643 O O . THR A 1 76 ? -3.010 -7.453 -37.337 1.00 53.41 76 THR A O 1
ATOM 646 N N . ARG A 1 77 ? -3.432 -9.428 -38.331 1.00 52.91 77 ARG A N 1
ATOM 647 C CA . ARG A 1 77 ? -2.542 -10.209 -37.478 1.00 52.91 77 ARG A CA 1
ATOM 648 C C . ARG A 1 77 ? -1.132 -9.857 -37.941 1.00 52.91 77 ARG A C 1
ATOM 650 O O . ARG A 1 77 ? -0.529 -10.569 -38.739 1.00 52.91 77 ARG A O 1
ATOM 657 N N . ARG A 1 78 ? -0.593 -8.734 -37.441 1.00 54.56 78 ARG A N 1
ATOM 658 C CA . ARG A 1 78 ? 0.843 -8.652 -37.174 1.00 54.56 78 ARG A CA 1
ATOM 659 C C . ARG A 1 78 ? 1.149 -9.994 -36.542 1.00 54.56 78 ARG A C 1
ATOM 661 O O . ARG A 1 78 ? 0.510 -10.314 -35.537 1.00 54.56 78 ARG A O 1
ATOM 668 N N . LYS A 1 79 ? 1.999 -10.798 -37.192 1.00 59.34 79 LYS A N 1
ATOM 669 C CA . LYS A 1 79 ? 2.573 -11.982 -36.560 1.00 59.34 79 LYS A CA 1
ATOM 670 C C . LYS A 1 79 ? 2.904 -11.525 -35.152 1.00 59.34 79 LYS A C 1
ATOM 672 O O . LYS A 1 79 ? 3.626 -10.539 -34.999 1.00 59.34 79 LYS A O 1
ATOM 677 N N . VAL A 1 80 ? 2.219 -12.098 -34.169 1.00 56.91 80 VAL A N 1
ATOM 678 C CA . VAL A 1 80 ? 2.571 -11.874 -32.779 1.00 56.91 80 VAL A CA 1
ATOM 679 C C . VAL A 1 80 ? 3.929 -12.539 -32.719 1.00 56.91 80 VAL A C 1
ATOM 681 O O . VAL A 1 80 ? 4.002 -13.758 -32.633 1.00 56.91 80 VAL A O 1
ATOM 684 N N . GLU A 1 81 ? 4.979 -11.764 -32.994 1.00 64.06 81 GLU A N 1
ATOM 685 C CA . GLU A 1 81 ? 6.341 -12.171 -32.712 1.00 64.06 81 GLU A CA 1
ATOM 686 C C . GLU A 1 81 ? 6.275 -12.576 -31.251 1.00 64.06 81 GLU A C 1
ATOM 688 O O . GLU A 1 81 ? 5.900 -11.776 -30.386 1.00 64.06 81 GLU A O 1
ATOM 693 N N . GLU A 1 82 ? 6.423 -13.877 -31.023 1.00 72.31 82 GLU A N 1
ATOM 694 C CA . GLU A 1 82 ? 6.377 -14.463 -29.701 1.00 72.31 82 GLU A CA 1
ATOM 695 C C . GLU A 1 82 ? 7.593 -13.910 -28.976 1.00 72.31 82 GLU A C 1
ATOM 697 O O . GLU A 1 82 ? 8.695 -14.442 -29.074 1.00 72.31 82 GLU A O 1
ATOM 702 N N . PHE A 1 83 ? 7.414 -12.753 -28.338 1.00 70.94 83 PHE A N 1
ATOM 703 C CA . PHE A 1 83 ? 8.491 -12.124 -27.606 1.00 70.94 83 PHE A CA 1
ATOM 704 C C . PHE A 1 83 ? 8.965 -13.103 -26.532 1.00 70.94 83 PHE A C 1
ATOM 706 O O . PHE A 1 83 ? 8.127 -13.725 -25.864 1.00 70.94 83 PHE A O 1
ATOM 713 N N . PRO A 1 84 ? 10.284 -13.218 -26.330 1.00 78.00 84 PRO A N 1
ATOM 714 C CA . PRO A 1 84 ? 10.821 -14.106 -25.322 1.00 78.00 84 PRO A CA 1
ATOM 715 C C . PRO A 1 84 ? 10.212 -13.770 -23.961 1.00 78.00 84 PRO A C 1
ATOM 717 O O . PRO A 1 84 ? 10.172 -12.613 -23.527 1.00 78.00 84 PRO A O 1
ATOM 720 N N . VAL A 1 85 ? 9.692 -14.798 -23.291 1.00 87.94 85 VAL A N 1
ATOM 721 C CA . VAL A 1 85 ? 9.105 -14.657 -21.960 1.00 87.94 85 VAL A CA 1
ATOM 722 C C . VAL A 1 85 ? 10.237 -14.368 -20.980 1.00 87.94 85 VAL A C 1
ATOM 724 O O . VAL A 1 85 ? 11.054 -15.239 -20.680 1.00 87.94 85 VAL A O 1
ATOM 727 N N . TRP A 1 86 ? 10.283 -13.135 -20.473 1.00 87.94 86 TRP A N 1
ATOM 728 C CA . TRP A 1 86 ? 11.216 -12.750 -19.419 1.00 87.94 86 TRP A CA 1
ATOM 729 C C . TRP A 1 86 ? 10.978 -13.602 -18.175 1.00 87.94 86 TRP A C 1
ATOM 731 O O . TRP A 1 86 ? 9.889 -13.604 -17.598 1.00 87.94 86 TRP A O 1
ATOM 741 N N . ASN A 1 87 ? 12.014 -14.321 -17.766 1.00 92.25 87 ASN A N 1
ATOM 742 C CA . ASN A 1 87 ? 12.035 -15.129 -16.559 1.00 92.25 87 ASN A CA 1
ATOM 743 C C . ASN A 1 87 ? 13.168 -14.635 -15.631 1.00 92.25 87 ASN A C 1
ATOM 745 O O . ASN A 1 87 ? 14.037 -13.880 -16.078 1.00 92.25 87 ASN A O 1
ATOM 749 N N . PRO A 1 88 ? 13.201 -15.062 -14.356 1.00 90.50 88 PRO A N 1
ATOM 750 C CA . PRO A 1 88 ? 14.220 -14.601 -13.412 1.00 90.50 88 PRO A CA 1
ATOM 751 C C . PRO A 1 88 ? 15.672 -14.912 -13.815 1.00 90.50 88 PRO A C 1
ATOM 753 O O . PRO A 1 88 ? 16.576 -14.191 -13.400 1.00 90.50 88 PRO A O 1
ATOM 756 N N . ALA A 1 89 ? 15.918 -15.967 -14.602 1.00 93.00 89 ALA A N 1
ATOM 757 C CA . ALA A 1 89 ? 17.258 -16.287 -15.095 1.00 93.00 89 ALA A CA 1
ATOM 758 C C . ALA A 1 89 ? 17.697 -15.289 -16.178 1.00 93.00 89 ALA A C 1
ATOM 760 O O . ALA A 1 89 ? 18.785 -14.725 -16.070 1.00 93.00 89 ALA A O 1
ATOM 761 N N . ASN A 1 90 ? 16.813 -14.989 -17.135 1.00 92.56 90 ASN A N 1
ATOM 762 C CA . ASN A 1 90 ? 17.050 -13.984 -18.172 1.00 92.56 90 ASN A CA 1
ATOM 763 C C . ASN A 1 90 ? 17.233 -12.588 -17.564 1.00 92.56 90 ASN A C 1
ATOM 765 O O . ASN A 1 90 ? 18.083 -11.841 -18.021 1.00 92.56 90 ASN A O 1
ATOM 769 N N . ASP A 1 91 ? 16.473 -12.234 -16.521 1.00 93.00 91 ASP A N 1
ATOM 770 C CA . ASP A 1 91 ? 16.638 -10.951 -15.824 1.00 93.00 91 ASP A CA 1
ATOM 771 C C . ASP A 1 91 ? 18.013 -10.828 -15.159 1.00 93.00 91 ASP A C 1
ATOM 773 O O . ASP A 1 91 ? 18.621 -9.759 -15.179 1.00 93.00 91 ASP A O 1
ATOM 777 N N . LYS A 1 92 ? 18.507 -11.922 -14.568 1.00 92.00 92 LYS A N 1
ATOM 778 C CA . LYS A 1 92 ? 19.824 -11.956 -13.930 1.00 92.00 92 LYS A CA 1
ATOM 779 C C . LYS A 1 92 ? 20.943 -11.829 -14.961 1.00 92.00 92 LYS A C 1
ATOM 781 O O . LYS A 1 92 ? 21.879 -11.065 -14.742 1.00 92.00 92 LYS A O 1
ATOM 786 N N . GLU A 1 93 ? 20.851 -12.566 -16.065 1.00 94.62 93 GLU A N 1
ATOM 787 C CA . GLU A 1 93 ? 21.793 -12.461 -17.185 1.00 94.62 93 GLU A CA 1
ATOM 788 C C . GLU A 1 93 ? 21.768 -11.053 -17.788 1.00 94.62 93 GLU A C 1
ATOM 790 O O . GLU A 1 93 ? 22.812 -10.429 -17.944 1.00 94.62 93 GLU A O 1
ATOM 795 N N . PHE A 1 94 ? 20.570 -10.513 -18.017 1.00 94.00 94 PHE A N 1
ATOM 796 C CA . PHE A 1 94 ? 20.357 -9.163 -18.523 1.00 94.00 94 PHE A CA 1
ATOM 797 C C . PHE A 1 94 ? 21.015 -8.098 -17.643 1.00 94.00 94 PHE A C 1
ATOM 799 O O . PHE A 1 94 ? 21.718 -7.233 -18.159 1.00 94.00 94 PHE A O 1
ATOM 806 N N . LEU A 1 95 ? 20.814 -8.169 -16.324 1.00 91.94 95 LEU A N 1
ATOM 807 C CA . LEU A 1 95 ? 21.456 -7.255 -15.379 1.00 91.94 95 LEU A CA 1
ATOM 808 C C . LEU A 1 95 ? 22.975 -7.423 -15.360 1.00 91.94 95 LEU A C 1
ATOM 810 O O . LEU A 1 95 ? 23.680 -6.427 -15.338 1.00 91.94 95 LEU A O 1
ATOM 814 N N . THR A 1 96 ? 23.475 -8.658 -15.437 1.00 93.94 96 THR A N 1
AT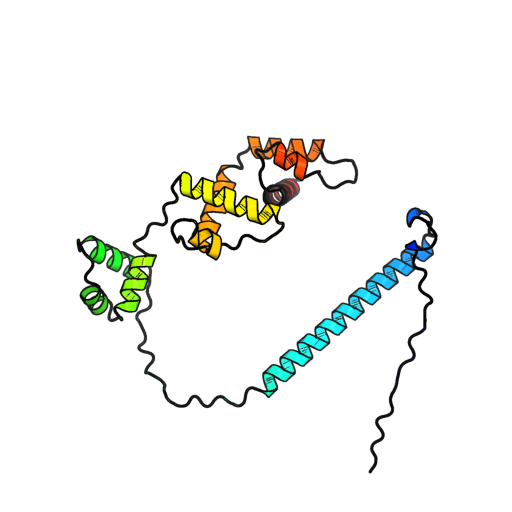OM 815 C CA . THR A 1 96 ? 24.922 -8.925 -15.460 1.00 93.94 96 THR A CA 1
ATOM 816 C C . THR A 1 96 ? 25.570 -8.294 -16.695 1.00 93.94 96 THR A C 1
ATOM 818 O O . THR A 1 96 ? 26.545 -7.563 -16.566 1.00 93.94 96 THR A O 1
ATOM 821 N N . MET A 1 97 ? 24.984 -8.492 -17.8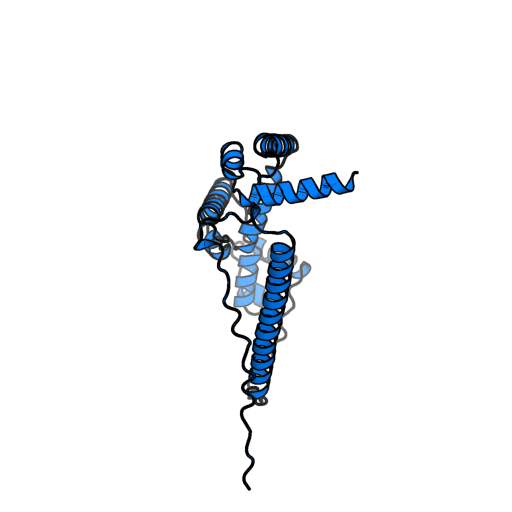81 1.00 93.88 97 MET A N 1
ATOM 822 C CA . MET A 1 97 ? 25.468 -7.861 -19.114 1.00 93.88 97 MET A CA 1
ATOM 823 C C . MET A 1 97 ? 25.362 -6.337 -19.066 1.00 93.88 97 MET A C 1
ATOM 825 O O . MET A 1 97 ? 26.249 -5.643 -19.553 1.00 93.88 97 MET A O 1
ATOM 829 N N . ALA A 1 98 ? 24.275 -5.805 -18.504 1.00 91.44 98 ALA A N 1
ATOM 830 C CA . ALA A 1 98 ? 24.092 -4.365 -18.406 1.00 91.44 98 ALA A CA 1
ATOM 831 C C . ALA A 1 98 ? 25.055 -3.715 -17.396 1.00 91.44 98 ALA A C 1
ATOM 833 O O . ALA A 1 98 ? 25.489 -2.601 -17.649 1.00 91.44 98 ALA A O 1
ATOM 834 N N . ASP A 1 99 ? 25.416 -4.402 -16.308 1.00 89.56 99 ASP A N 1
ATOM 835 C CA . ASP A 1 99 ? 26.393 -3.929 -15.315 1.00 89.56 99 ASP A CA 1
ATOM 836 C C . ASP A 1 99 ? 27.837 -3.982 -15.845 1.00 89.56 99 ASP A C 1
ATOM 838 O O . ASP A 1 99 ? 28.664 -3.143 -15.489 1.00 89.56 99 ASP A O 1
ATOM 842 N N . GLU A 1 100 ? 28.155 -4.947 -16.716 1.00 93.12 100 GLU A N 1
ATOM 843 C CA . GLU A 1 100 ? 29.449 -5.015 -17.414 1.00 93.12 100 GLU A CA 1
ATOM 844 C C . GLU A 1 100 ? 29.627 -3.870 -18.431 1.00 93.12 100 GLU A C 1
ATOM 846 O O . GLU A 1 100 ? 30.756 -3.482 -18.751 1.00 93.12 100 GLU A O 1
ATOM 851 N N . MET A 1 101 ? 28.523 -3.292 -18.916 1.00 89.94 101 MET A N 1
ATOM 852 C CA . MET A 1 101 ? 28.510 -2.129 -19.801 1.00 89.94 101 MET A CA 1
ATOM 853 C C . MET A 1 101 ? 28.444 -0.831 -18.977 1.00 89.94 101 MET A C 1
ATOM 855 O O . MET A 1 101 ? 27.413 -0.509 -18.401 1.00 89.94 101 MET A O 1
ATOM 859 N N . LEU A 1 102 ? 29.511 -0.019 -18.976 1.00 77.75 102 LEU A N 1
ATOM 860 C CA . LEU A 1 102 ? 29.504 1.308 -18.320 1.00 77.75 102 LEU A CA 1
ATOM 861 C C . LEU A 1 102 ? 28.346 2.216 -18.785 1.00 77.75 102 LEU A C 1
ATOM 863 O O . LEU A 1 102 ? 27.857 3.025 -18.002 1.00 77.75 102 LEU A O 1
ATOM 867 N N . ASP A 1 103 ? 27.915 2.058 -20.039 1.00 85.38 103 ASP A N 1
ATOM 868 C CA . ASP A 1 103 ? 26.680 2.613 -20.594 1.00 85.38 103 ASP A CA 1
ATOM 869 C C . ASP A 1 103 ? 25.956 1.494 -21.368 1.00 85.38 103 ASP A C 1
ATOM 871 O O . ASP A 1 103 ? 26.528 0.966 -22.329 1.00 85.38 103 ASP A O 1
ATOM 875 N N . PRO A 1 104 ? 24.722 1.101 -20.993 1.00 86.56 104 PRO A N 1
ATOM 876 C CA . PRO A 1 104 ? 24.060 -0.034 -21.619 1.00 86.56 104 PRO A CA 1
ATOM 877 C C . PRO A 1 104 ? 23.739 0.251 -23.085 1.00 86.56 104 PRO A C 1
ATOM 879 O O . PRO A 1 104 ? 22.890 1.088 -23.415 1.00 86.56 104 PRO A O 1
ATOM 882 N N . ASN A 1 105 ? 24.372 -0.507 -23.979 1.00 94.94 105 ASN A N 1
ATOM 883 C CA . ASN A 1 105 ? 24.027 -0.513 -25.391 1.00 94.94 105 ASN A CA 1
ATOM 884 C C . ASN A 1 105 ? 22.736 -1.325 -25.595 1.00 94.94 105 ASN A C 1
ATOM 886 O O . ASN A 1 105 ? 22.746 -2.548 -25.744 1.00 94.94 105 ASN A O 1
ATOM 890 N N . TYR A 1 106 ? 21.590 -0.636 -25.578 1.00 94.88 106 TYR A N 1
ATOM 891 C CA . TYR A 1 106 ? 20.281 -1.288 -25.673 1.00 94.88 106 TYR A CA 1
ATOM 892 C C . TYR A 1 106 ? 20.057 -2.052 -26.983 1.00 94.88 106 TYR A C 1
ATOM 894 O O . TYR A 1 106 ? 19.227 -2.958 -26.991 1.00 94.88 106 TYR A O 1
ATOM 902 N N . ASP A 1 107 ? 20.758 -1.705 -28.066 1.00 95.69 107 ASP A N 1
ATOM 903 C CA . ASP A 1 107 ? 20.677 -2.423 -29.341 1.00 95.69 107 ASP A CA 1
ATOM 904 C C . ASP A 1 107 ? 21.380 -3.787 -29.259 1.00 95.69 107 ASP A C 1
ATOM 906 O O . ASP A 1 107 ? 20.850 -4.789 -29.739 1.00 95.69 107 ASP A O 1
ATOM 910 N N . GLU A 1 108 ? 22.531 -3.857 -28.584 1.00 94.94 108 GLU A N 1
ATOM 911 C CA . GLU A 1 108 ? 23.238 -5.121 -28.334 1.00 94.94 108 GLU A CA 1
ATOM 912 C C . GLU A 1 1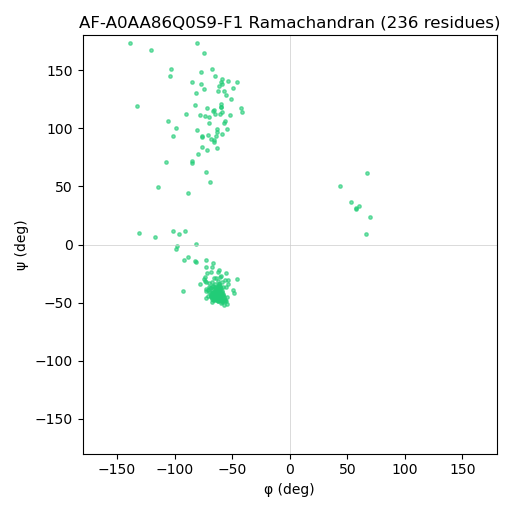08 ? 22.458 -6.031 -27.390 1.00 94.94 108 GLU A C 1
ATOM 914 O O . GLU A 1 108 ? 22.280 -7.213 -27.681 1.00 94.94 108 GLU A O 1
ATOM 919 N N . LEU A 1 109 ? 21.918 -5.471 -26.306 1.00 94.69 109 LEU A N 1
ATOM 920 C CA . LEU A 1 109 ? 21.054 -6.212 -25.389 1.00 94.69 109 LEU A CA 1
ATOM 921 C C . LEU A 1 109 ? 19.783 -6.702 -26.105 1.00 94.69 109 LEU A C 1
ATOM 923 O O . LEU A 1 109 ? 19.384 -7.851 -25.943 1.00 94.69 109 LEU A O 1
ATOM 927 N N . ALA A 1 110 ? 19.161 -5.871 -26.945 1.00 95.38 110 ALA A N 1
ATOM 928 C CA . ALA A 1 110 ? 17.994 -6.264 -27.738 1.00 95.38 110 ALA A CA 1
ATOM 929 C C . ALA A 1 110 ? 18.304 -7.424 -28.686 1.00 95.38 110 ALA A C 1
ATOM 931 O O . ALA A 1 110 ? 17.526 -8.372 -28.768 1.00 95.38 110 ALA A O 1
ATOM 932 N N . LYS A 1 111 ? 19.468 -7.379 -29.339 1.00 95.06 111 LYS A N 1
ATOM 933 C CA . LYS A 1 111 ? 19.949 -8.453 -30.205 1.00 95.06 111 LYS A CA 1
ATOM 934 C C . LYS A 1 111 ? 20.240 -9.741 -29.429 1.00 95.06 111 LYS A C 1
ATOM 936 O O . LYS A 1 111 ? 19.913 -10.812 -29.926 1.00 95.06 111 LYS A O 1
ATOM 941 N N . HIS A 1 112 ? 20.832 -9.650 -28.234 1.00 94.50 112 HIS A N 1
ATOM 942 C CA . HIS A 1 112 ? 21.146 -10.817 -27.396 1.00 94.50 112 HIS A CA 1
ATOM 943 C C . HIS A 1 112 ? 19.886 -11.564 -26.956 1.00 94.50 112 HIS A C 1
ATOM 945 O O . HIS A 1 112 ? 19.824 -12.786 -27.041 1.00 94.50 112 HIS A O 1
ATOM 951 N N . PHE A 1 113 ? 18.858 -10.822 -26.543 1.00 93.12 113 PHE A N 1
ATOM 952 C CA . PHE A 1 113 ? 17.592 -11.387 -26.076 1.00 93.12 113 PHE A CA 1
ATOM 953 C C . PHE A 1 113 ? 16.548 -11.562 -27.185 1.00 93.12 113 PHE A C 1
ATOM 955 O O . PHE A 1 113 ? 15.390 -11.782 -26.850 1.00 93.12 113 PHE A O 1
ATOM 962 N N . ASP A 1 114 ? 16.920 -11.427 -28.464 1.00 92.94 114 ASP A N 1
ATOM 963 C CA . ASP A 1 114 ? 16.015 -11.496 -29.626 1.00 92.94 114 ASP A CA 1
ATOM 964 C C . ASP A 1 114 ? 14.697 -10.724 -29.401 1.00 92.94 114 ASP A C 1
ATOM 966 O O . ASP A 1 114 ? 13.581 -11.240 -29.490 1.00 92.94 114 ASP A O 1
ATOM 970 N N . THR A 1 115 ? 14.827 -9.468 -28.969 1.00 92.62 115 THR A N 1
ATOM 971 C CA . THR A 1 115 ? 13.695 -8.630 -28.567 1.00 92.62 115 THR A CA 1
ATOM 972 C C . THR A 1 115 ? 13.851 -7.199 -29.063 1.00 92.62 115 THR A C 1
ATOM 974 O O . THR A 1 115 ? 14.868 -6.804 -29.622 1.00 92.62 115 THR A O 1
ATOM 977 N N . HIS A 1 116 ? 12.821 -6.379 -28.868 1.00 93.19 116 HIS A N 1
ATOM 978 C CA . HIS A 1 116 ? 12.844 -4.989 -29.304 1.00 93.19 116 HIS A CA 1
ATOM 979 C C . HIS A 1 116 ? 13.520 -4.082 -28.264 1.00 93.19 116 HIS A C 1
ATOM 981 O O . HIS A 1 116 ? 13.233 -4.161 -27.070 1.00 93.19 116 HIS A O 1
ATOM 987 N N . VAL A 1 117 ? 14.317 -3.113 -28.720 1.00 93.88 117 VAL A N 1
ATOM 988 C CA . VAL A 1 117 ? 15.030 -2.116 -27.888 1.00 93.88 117 VAL A CA 1
ATOM 989 C C . VAL A 1 117 ? 14.123 -1.423 -26.868 1.00 93.88 117 VAL A C 1
ATOM 991 O O . VAL A 1 117 ? 14.506 -1.196 -25.723 1.00 93.88 117 VAL A O 1
ATOM 994 N N . ALA A 1 118 ? 12.886 -1.102 -27.253 1.00 91.19 118 ALA A N 1
ATOM 995 C CA . ALA A 1 118 ? 11.908 -0.501 -26.341 1.00 91.19 118 ALA A CA 1
ATOM 996 C C . ALA A 1 118 ? 11.545 -1.419 -25.155 1.00 91.19 118 ALA A C 1
ATOM 998 O O . ALA A 1 118 ? 11.347 -0.930 -24.042 1.00 91.19 118 ALA A O 1
ATOM 999 N N . ILE A 1 119 ? 11.479 -2.737 -25.377 1.00 90.75 119 ILE A N 1
ATOM 1000 C CA . ILE A 1 119 ? 11.229 -3.732 -24.325 1.00 90.75 119 ILE A CA 1
ATOM 1001 C C . ILE A 1 119 ? 12.436 -3.786 -23.393 1.00 90.75 119 ILE A C 1
ATOM 1003 O O . ILE A 1 119 ? 12.256 -3.726 -22.180 1.00 90.75 119 ILE A O 1
ATOM 1007 N N . VAL A 1 120 ? 13.650 -3.797 -23.949 1.00 93.56 120 VAL A N 1
ATOM 1008 C CA . VAL A 1 120 ? 14.901 -3.774 -23.178 1.00 93.56 120 VAL A CA 1
ATOM 1009 C C . VAL A 1 120 ? 15.005 -2.529 -22.303 1.00 93.56 120 VAL A C 1
ATOM 1011 O O . VAL A 1 120 ? 15.212 -2.650 -21.101 1.00 93.56 120 VAL A O 1
ATOM 1014 N N . LYS A 1 121 ? 14.783 -1.330 -22.857 1.00 91.50 121 LYS A N 1
ATOM 1015 C CA . LYS A 1 121 ? 14.792 -0.067 -22.092 1.00 91.50 121 LYS A CA 1
ATOM 1016 C C . LYS A 1 121 ? 13.772 -0.087 -20.956 1.00 91.50 121 LYS A C 1
ATOM 1018 O O . LYS A 1 121 ? 14.065 0.306 -19.825 1.00 91.50 121 LYS A O 1
ATOM 1023 N N . LYS A 1 122 ? 12.565 -0.586 -21.238 1.00 88.75 122 LYS A N 1
ATOM 1024 C CA . LYS A 1 122 ? 11.535 -0.763 -20.213 1.00 88.75 122 LYS A CA 1
ATOM 1025 C C . LYS A 1 122 ? 11.983 -1.774 -19.156 1.00 88.75 122 LYS A C 1
ATOM 1027 O O . LYS A 1 122 ? 11.781 -1.528 -17.975 1.00 88.75 122 LYS A O 1
ATOM 1032 N N . ARG A 1 123 ? 12.609 -2.886 -19.538 1.00 90.81 123 ARG A N 1
ATOM 1033 C CA . ARG A 1 123 ? 13.073 -3.906 -18.591 1.00 90.81 123 ARG A CA 1
ATOM 1034 C C . ARG A 1 123 ? 14.214 -3.389 -17.719 1.00 90.81 123 ARG A C 1
ATOM 1036 O O . ARG A 1 123 ? 14.125 -3.508 -16.503 1.00 90.81 123 ARG A O 1
ATOM 1043 N N . TYR A 1 124 ? 15.194 -2.717 -18.316 1.00 90.31 124 TYR A N 1
ATOM 1044 C CA . TYR A 1 124 ? 16.301 -2.062 -17.624 1.00 90.31 124 TYR A CA 1
ATOM 1045 C C . TYR A 1 124 ? 15.828 -1.059 -16.580 1.00 90.31 124 TYR A C 1
ATOM 1047 O O . TYR A 1 124 ? 16.233 -1.134 -15.429 1.00 90.31 124 TYR A O 1
ATOM 1055 N N . THR A 1 125 ? 14.897 -0.174 -16.939 1.00 84.94 125 THR A N 1
ATOM 1056 C CA . THR A 1 125 ? 14.326 0.786 -15.979 1.00 84.94 125 THR A CA 1
ATOM 1057 C C . THR A 1 125 ? 13.572 0.112 -14.831 1.00 84.94 125 THR A C 1
ATOM 1059 O O . THR A 1 125 ? 13.575 0.638 -13.724 1.00 84.94 125 THR A O 1
ATOM 1062 N N . HIS A 1 126 ? 12.955 -1.052 -15.063 1.00 83.69 126 HIS A N 1
ATOM 1063 C CA . HIS A 1 126 ? 12.278 -1.810 -14.004 1.00 83.69 126 HIS A CA 1
ATOM 1064 C C . HIS A 1 126 ? 13.246 -2.588 -13.104 1.00 83.69 126 HIS A C 1
ATOM 1066 O O . HIS A 1 126 ? 12.945 -2.764 -11.927 1.00 83.69 126 HIS A O 1
ATOM 1072 N N . LEU A 1 127 ? 14.354 -3.095 -13.652 1.00 85.62 127 LEU A N 1
ATOM 1073 C CA . LEU A 1 127 ? 15.291 -3.962 -12.935 1.00 85.62 127 LEU A CA 1
ATOM 1074 C C . LEU A 1 127 ? 16.444 -3.190 -12.283 1.00 85.62 127 LEU A C 1
ATOM 1076 O O . LEU A 1 127 ? 16.812 -3.512 -11.158 1.00 85.62 127 LEU A O 1
ATOM 1080 N N . ASN A 1 128 ? 16.994 -2.176 -12.959 1.00 78.00 128 ASN A N 1
ATOM 1081 C CA . ASN A 1 128 ? 18.192 -1.457 -12.517 1.00 78.00 128 ASN A CA 1
ATOM 1082 C C . ASN A 1 128 ? 17.909 -0.158 -11.744 1.00 78.00 128 ASN A C 1
ATOM 1084 O O . ASN A 1 128 ? 18.808 0.622 -11.446 1.00 78.00 128 ASN A O 1
ATOM 1088 N N . GLN A 1 129 ? 16.651 0.102 -11.396 1.00 71.19 129 GLN A N 1
ATOM 1089 C CA . GLN A 1 129 ? 16.347 1.075 -10.354 1.00 71.19 129 GLN A CA 1
ATOM 1090 C C . GLN A 1 129 ? 16.020 0.306 -9.081 1.00 71.19 129 GLN A C 1
ATOM 1092 O O . GLN A 1 129 ? 14.861 -0.074 -8.888 1.00 71.19 129 GLN A O 1
ATOM 1097 N N . PRO A 1 130 ? 17.001 0.054 -8.190 1.00 71.06 130 PRO A N 1
ATOM 1098 C CA . PRO A 1 130 ? 16.648 -0.375 -6.855 1.00 71.06 130 PRO A CA 1
ATOM 1099 C C . PRO A 1 130 ? 15.778 0.745 -6.280 1.00 71.06 130 PRO A C 1
ATOM 1101 O O . PRO A 1 130 ? 16.223 1.883 -6.115 1.00 71.06 130 PRO A O 1
ATOM 1104 N N . PHE A 1 131 ? 14.502 0.445 -6.032 1.00 79.06 131 PHE A N 1
ATOM 1105 C CA . PHE A 1 131 ? 13.572 1.371 -5.394 1.00 79.06 131 PHE A CA 1
ATOM 1106 C C . PHE A 1 131 ? 13.936 1.486 -3.910 1.00 79.06 131 PHE A C 1
ATOM 1108 O O . PHE A 1 131 ? 13.175 1.099 -3.028 1.00 79.06 131 PHE A O 1
ATOM 1115 N N . VAL A 1 132 ? 15.141 1.984 -3.630 1.00 88.88 132 VAL A N 1
ATOM 1116 C CA . VAL A 1 132 ? 15.627 2.256 -2.285 1.00 88.88 132 VAL A CA 1
ATOM 1117 C C . VAL A 1 132 ? 14.860 3.463 -1.788 1.00 88.88 132 VAL A C 1
ATOM 1119 O O . VAL A 1 132 ? 14.908 4.531 -2.399 1.00 88.88 132 VAL A O 1
ATOM 1122 N N . PHE A 1 133 ? 14.091 3.279 -0.725 1.00 93.06 133 PHE A N 1
ATOM 1123 C CA . PHE A 1 133 ? 13.481 4.387 -0.010 1.00 93.06 133 PHE A CA 1
ATOM 1124 C C . PHE A 1 133 ? 14.526 4.951 0.945 1.00 93.06 133 PHE A C 1
ATOM 1126 O O . PHE A 1 133 ? 15.070 4.222 1.774 1.00 93.06 133 PHE A O 1
ATOM 1133 N N . THR A 1 134 ? 14.856 6.228 0.773 1.00 94.81 134 THR A N 1
ATOM 1134 C CA . THR A 1 134 ? 15.608 6.970 1.788 1.00 94.81 134 THR A CA 1
ATOM 1135 C C . THR A 1 134 ? 14.686 7.291 2.962 1.00 94.81 134 THR A C 1
ATOM 1137 O O . THR A 1 134 ? 13.468 7.243 2.808 1.00 94.81 134 THR A O 1
ATOM 1140 N N . MET A 1 135 ? 15.241 7.682 4.112 1.00 93.12 135 MET A N 1
ATOM 1141 C CA . MET A 1 135 ? 14.419 8.144 5.240 1.00 93.12 135 MET A CA 1
ATOM 1142 C C . MET A 1 135 ? 13.471 9.280 4.825 1.00 93.12 135 MET A C 1
ATOM 1144 O O . MET A 1 135 ? 12.274 9.178 5.060 1.00 93.12 135 MET A O 1
ATOM 1148 N N . ASP A 1 136 ? 13.964 10.276 4.080 1.00 95.88 136 ASP A N 1
ATOM 1149 C CA . ASP A 1 136 ? 13.124 11.359 3.544 1.00 95.88 136 ASP A CA 1
ATOM 1150 C C . ASP A 1 136 ? 11.975 10.851 2.649 1.00 95.88 136 ASP A C 1
ATOM 1152 O O . ASP A 1 136 ? 10.876 11.406 2.660 1.00 95.88 136 ASP A O 1
ATOM 1156 N N . ASP A 1 137 ? 12.213 9.796 1.854 1.00 96.00 137 ASP A N 1
ATOM 1157 C CA . ASP A 1 137 ? 11.174 9.202 1.009 1.00 96.00 137 ASP A CA 1
ATOM 1158 C C . ASP A 1 137 ? 10.110 8.508 1.879 1.00 96.00 137 ASP A C 1
ATOM 1160 O O . ASP A 1 137 ? 8.929 8.554 1.541 1.00 96.00 137 ASP A O 1
ATOM 1164 N N . GLU A 1 138 ? 10.509 7.867 2.984 1.00 95.44 138 GLU A N 1
ATOM 1165 C CA . GLU A 1 138 ? 9.603 7.207 3.934 1.00 95.44 138 GLU A CA 1
ATOM 1166 C C . GLU A 1 138 ? 8.785 8.213 4.743 1.00 95.44 138 GLU A C 1
ATOM 1168 O O . GLU A 1 138 ? 7.572 8.049 4.864 1.00 95.44 138 GLU A O 1
ATOM 1173 N N . GLU A 1 139 ? 9.405 9.283 5.238 1.00 94.00 139 GLU A N 1
ATOM 1174 C CA . GLU A 1 139 ? 8.705 10.365 5.936 1.00 94.00 139 GLU A CA 1
ATOM 1175 C C . GLU A 1 139 ? 7.673 11.025 5.019 1.00 94.00 139 GLU A C 1
ATOM 1177 O O . GLU A 1 139 ? 6.507 11.183 5.391 1.00 94.00 139 GLU A O 1
ATOM 1182 N N . LYS A 1 140 ? 8.064 11.325 3.774 1.00 96.75 140 LYS A N 1
ATOM 1183 C CA . LYS A 1 140 ? 7.148 11.872 2.771 1.00 96.75 140 LYS A CA 1
ATOM 1184 C C . LYS A 1 140 ? 6.031 10.888 2.419 1.00 96.75 140 LYS A C 1
ATOM 1186 O O . LYS A 1 140 ? 4.882 11.301 2.267 1.00 96.75 140 LYS A O 1
ATOM 1191 N N . LEU A 1 141 ? 6.344 9.596 2.305 1.00 96.19 141 LEU A N 1
ATOM 1192 C CA . LEU A 1 141 ? 5.356 8.539 2.079 1.00 96.19 141 LEU A CA 1
ATOM 1193 C C . LEU A 1 141 ? 4.323 8.491 3.204 1.00 96.19 141 LEU A C 1
ATOM 1195 O O . LEU A 1 141 ? 3.128 8.437 2.922 1.00 96.19 141 LEU A O 1
ATOM 1199 N N . ILE A 1 142 ? 4.770 8.530 4.461 1.00 94.00 142 ILE A N 1
ATOM 1200 C CA . ILE A 1 142 ? 3.887 8.541 5.628 1.00 94.00 142 ILE A CA 1
ATOM 1201 C C . ILE A 1 142 ? 3.017 9.798 5.608 1.00 94.00 142 ILE A C 1
ATOM 1203 O O . ILE A 1 142 ? 1.803 9.672 5.723 1.00 94.00 142 ILE A O 1
ATOM 1207 N N . ALA A 1 143 ? 3.602 10.981 5.405 1.00 94.31 143 ALA A N 1
ATOM 1208 C CA . ALA A 1 143 ? 2.868 12.245 5.397 1.00 94.31 143 ALA A CA 1
ATOM 1209 C C . ALA A 1 143 ? 1.750 12.270 4.340 1.00 94.31 143 ALA A C 1
ATOM 1211 O O . ALA A 1 143 ? 0.607 12.576 4.669 1.00 94.31 143 ALA A O 1
ATOM 1212 N N . LEU A 1 144 ? 2.052 11.876 3.096 1.00 96.56 144 LEU A N 1
ATOM 1213 C CA . LEU A 1 144 ? 1.070 11.847 2.004 1.00 96.56 144 LEU A CA 1
ATOM 1214 C C . LEU A 1 144 ? -0.060 10.841 2.257 1.00 96.56 144 LEU A C 1
ATOM 1216 O O . LEU A 1 144 ? -1.220 11.108 1.948 1.00 96.56 144 LEU A O 1
ATOM 1220 N N . VAL A 1 145 ? 0.268 9.675 2.817 1.00 95.44 145 VAL A N 1
ATOM 1221 C CA . VAL A 1 145 ? -0.738 8.659 3.146 1.00 95.44 145 VAL A CA 1
ATOM 1222 C C . VAL A 1 145 ? -1.618 9.115 4.314 1.00 95.44 145 VAL A C 1
ATOM 1224 O O . VAL A 1 145 ? -2.831 8.920 4.268 1.00 95.44 145 VAL A O 1
ATOM 1227 N N . THR A 1 146 ? -1.035 9.738 5.340 1.00 90.62 146 THR A N 1
ATOM 1228 C CA . THR A 1 146 ? -1.783 10.325 6.461 1.00 90.62 146 THR A CA 1
ATOM 1229 C C . THR A 1 146 ? -2.723 11.422 5.969 1.00 90.62 146 THR A C 1
ATOM 1231 O O . THR A 1 146 ? -3.904 11.372 6.290 1.00 90.62 146 THR A O 1
ATOM 1234 N N . GLU A 1 147 ? -2.254 12.332 5.110 1.00 94.06 147 GLU A N 1
ATOM 1235 C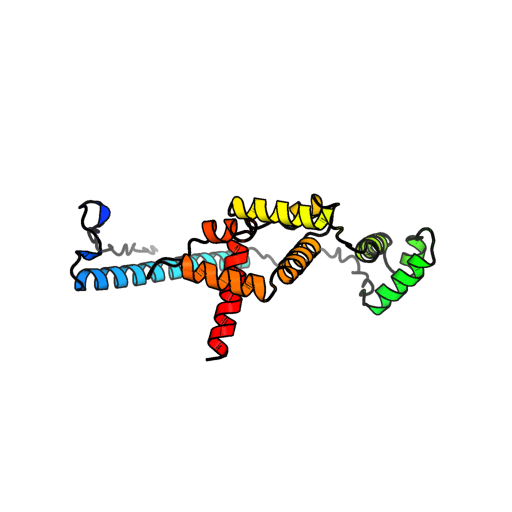 CA . GLU A 1 147 ? -3.088 13.394 4.538 1.00 94.06 147 GLU A CA 1
ATOM 1236 C C . GLU A 1 147 ? -4.306 12.835 3.781 1.00 94.06 147 GLU A C 1
ATOM 1238 O O . GLU A 1 147 ? -5.416 13.350 3.929 1.00 94.06 147 GLU A O 1
ATOM 1243 N N . ALA A 1 148 ? -4.126 11.767 2.994 1.00 94.62 148 ALA A N 1
ATOM 1244 C CA . ALA A 1 148 ? -5.235 11.106 2.305 1.00 94.62 148 ALA A CA 1
ATOM 1245 C C . ALA A 1 148 ? -6.260 10.528 3.299 1.00 94.62 148 ALA A C 1
ATOM 1247 O O . ALA A 1 148 ? -7.466 10.737 3.152 1.00 94.62 148 ALA A O 1
ATOM 1248 N N . TYR A 1 149 ? -5.791 9.866 4.361 1.00 89.00 149 TYR A N 1
ATOM 1249 C CA . TYR A 1 149 ? -6.680 9.321 5.387 1.00 89.00 149 TYR A CA 1
ATOM 1250 C C . TYR A 1 149 ? -7.399 10.396 6.204 1.00 89.00 149 TYR A C 1
ATOM 1252 O O . TYR A 1 149 ? -8.565 10.198 6.544 1.00 89.00 149 TYR A O 1
ATOM 1260 N N . ASP A 1 150 ? -6.758 11.529 6.484 1.00 87.25 150 ASP A N 1
ATOM 1261 C CA . ASP A 1 150 ? -7.383 12.652 7.194 1.00 87.25 150 ASP A CA 1
ATOM 1262 C C . ASP A 1 150 ? -8.542 13.259 6.390 1.00 87.25 150 ASP A C 1
ATOM 1264 O O . ASP A 1 150 ? -9.526 13.738 6.961 1.00 87.25 150 ASP A O 1
ATOM 1268 N N . LYS A 1 151 ? -8.477 13.168 5.056 1.00 92.00 151 LYS A N 1
ATOM 1269 C CA . LYS A 1 151 ? -9.565 13.538 4.138 1.00 92.00 151 LYS A CA 1
ATOM 1270 C C . LYS A 1 151 ? -10.636 12.449 3.986 1.00 92.00 151 LYS A C 1
ATOM 1272 O O . LYS A 1 151 ? -11.619 12.664 3.285 1.00 92.00 151 LYS A O 1
ATOM 1277 N N . ASN A 1 152 ? -10.499 11.311 4.674 1.00 86.75 152 ASN A N 1
ATOM 1278 C CA . ASN A 1 152 ? -11.301 10.095 4.484 1.00 86.75 152 ASN A CA 1
ATOM 1279 C C . ASN A 1 152 ? -11.246 9.536 3.049 1.00 86.75 152 ASN A C 1
ATOM 1281 O O . ASN A 1 152 ? -12.207 8.919 2.586 1.00 86.75 152 ASN A O 1
ATOM 1285 N N . GLU A 1 153 ? -10.129 9.733 2.352 1.00 91.75 153 GLU A N 1
ATOM 1286 C CA . GLU A 1 153 ? -9.903 9.234 0.996 1.00 91.75 153 GLU A CA 1
ATOM 1287 C C . GLU A 1 153 ? -8.980 8.007 1.021 1.00 91.75 153 GLU A C 1
ATOM 1289 O O . GLU A 1 153 ? -8.135 7.844 1.906 1.00 91.75 153 GLU A O 1
ATOM 1294 N N . GLU A 1 154 ? -9.139 7.105 0.047 1.00 92.19 154 GLU A N 1
ATOM 1295 C CA . GLU A 1 154 ? -8.170 6.024 -0.134 1.00 92.19 154 GLU A CA 1
ATOM 1296 C C . GLU A 1 154 ? -6.881 6.583 -0.761 1.00 92.19 154 GLU A C 1
ATOM 1298 O O . GLU A 1 154 ? -6.959 7.306 -1.755 1.00 92.19 154 GLU A O 1
ATOM 1303 N N . PRO A 1 155 ? -5.685 6.236 -0.243 1.00 94.94 155 PRO A N 1
ATOM 1304 C CA . PRO A 1 155 ? -4.435 6.736 -0.802 1.00 94.94 155 PRO A CA 1
ATOM 1305 C C . PRO A 1 155 ? -4.262 6.344 -2.275 1.00 94.94 155 PRO A C 1
ATOM 1307 O O . PRO A 1 155 ? -4.126 5.163 -2.618 1.00 94.94 155 PRO A O 1
ATOM 1310 N N . GLU A 1 156 ? -4.188 7.341 -3.155 1.00 97.31 156 GLU A N 1
ATOM 1311 C CA . GLU A 1 156 ? -3.900 7.134 -4.571 1.00 97.31 156 GLU A CA 1
ATOM 1312 C C . GLU A 1 156 ? -2.410 6.839 -4.787 1.00 97.31 156 GLU A C 1
ATOM 1314 O O . GLU A 1 156 ? -1.600 7.707 -5.115 1.00 97.31 156 GLU A O 1
ATOM 1319 N N . TRP A 1 157 ? -2.030 5.571 -4.620 1.00 97.06 157 TRP A N 1
ATOM 1320 C CA . TRP A 1 157 ? -0.632 5.128 -4.655 1.00 97.06 157 TRP A CA 1
ATOM 1321 C C . TRP A 1 157 ? 0.137 5.550 -5.910 1.00 97.06 157 TRP A C 1
ATOM 1323 O O . TRP A 1 157 ? 1.337 5.802 -5.830 1.00 97.06 157 TRP A O 1
ATOM 1333 N N . ALA A 1 158 ? -0.524 5.624 -7.069 1.00 95.25 158 ALA A N 1
ATOM 1334 C CA . ALA A 1 158 ? 0.105 6.094 -8.302 1.00 95.25 158 ALA A CA 1
ATOM 1335 C C . ALA A 1 158 ? 0.503 7.578 -8.215 1.00 95.25 158 ALA A C 1
ATOM 1337 O O . ALA A 1 158 ? 1.625 7.919 -8.585 1.00 95.25 158 ALA A O 1
ATOM 1338 N N . GLN A 1 159 ? -0.373 8.435 -7.676 1.00 97.12 159 GLN A N 1
ATOM 1339 C CA . GLN A 1 159 ? -0.083 9.855 -7.467 1.00 97.12 159 GLN A CA 1
ATOM 1340 C C . GLN A 1 159 ? 0.989 10.051 -6.390 1.00 97.12 159 GLN A C 1
ATOM 1342 O O . GLN A 1 159 ? 1.935 10.812 -6.581 1.00 97.12 159 GLN A O 1
ATOM 1347 N N . ILE A 1 160 ? 0.895 9.311 -5.282 1.00 97.88 160 ILE A N 1
ATOM 1348 C CA . ILE A 1 160 ? 1.905 9.330 -4.213 1.00 97.88 160 ILE A CA 1
ATOM 1349 C C . ILE A 1 160 ? 3.278 8.944 -4.774 1.00 97.88 160 ILE A C 1
ATOM 1351 O O . ILE A 1 160 ? 4.273 9.616 -4.515 1.00 97.88 160 ILE A O 1
ATOM 1355 N N . GLY A 1 161 ? 3.332 7.901 -5.603 1.00 95.94 161 GLY A N 1
ATOM 1356 C CA . GLY A 1 161 ? 4.557 7.465 -6.265 1.00 95.94 161 GLY A CA 1
ATOM 1357 C C . GLY A 1 161 ? 5.189 8.535 -7.158 1.00 95.94 161 GLY A C 1
ATOM 1358 O O . GLY A 1 161 ? 6.398 8.760 -7.089 1.00 95.94 161 GLY A O 1
ATOM 1359 N N . GLN A 1 162 ? 4.376 9.272 -7.923 1.00 95.06 162 GLN A N 1
ATOM 1360 C CA . GLN A 1 162 ? 4.845 10.421 -8.710 1.00 95.06 162 GLN A CA 1
ATOM 1361 C C . GLN A 1 162 ? 5.493 11.492 -7.821 1.00 95.06 162 GLN A C 1
ATOM 1363 O O . GLN A 1 162 ? 6.553 12.021 -8.157 1.00 95.06 162 GLN A O 1
ATOM 1368 N N . GLN A 1 163 ? 4.922 11.755 -6.643 1.00 97.25 163 GLN A N 1
ATOM 1369 C CA . GLN A 1 163 ? 5.462 12.734 -5.695 1.00 97.25 163 GLN A CA 1
ATOM 1370 C C . GLN A 1 163 ? 6.744 12.270 -4.982 1.00 97.25 163 GLN A C 1
ATOM 1372 O O . GLN A 1 163 ? 7.498 13.106 -4.471 1.00 97.25 163 GLN A O 1
ATOM 1377 N N . ILE A 1 164 ? 7.023 10.965 -4.952 1.00 95.81 164 ILE A N 1
ATOM 1378 C CA . ILE A 1 164 ? 8.210 10.375 -4.320 1.00 95.81 164 ILE A CA 1
ATOM 1379 C C . ILE A 1 164 ? 9.163 9.905 -5.418 1.00 95.81 164 ILE A C 1
ATOM 1381 O O . ILE A 1 164 ? 9.325 8.712 -5.663 1.00 95.81 164 ILE A O 1
ATOM 1385 N N . ARG A 1 165 ? 9.788 10.867 -6.106 1.00 91.81 165 ARG A N 1
ATOM 1386 C CA . ARG A 1 165 ? 10.814 10.625 -7.139 1.00 91.81 165 ARG A CA 1
ATOM 1387 C C . ARG A 1 165 ? 10.356 9.654 -8.241 1.00 91.81 165 ARG A C 1
ATOM 1389 O O . ARG A 1 165 ? 11.155 8.857 -8.726 1.00 91.81 165 ARG A O 1
ATOM 1396 N N . ASN A 1 166 ? 9.081 9.715 -8.634 1.00 90.38 166 ASN A N 1
ATOM 1397 C CA . ASN A 1 166 ? 8.482 8.825 -9.636 1.00 90.38 166 ASN A CA 1
ATOM 1398 C C . ASN A 1 166 ? 8.579 7.326 -9.298 1.00 90.38 166 ASN A C 1
ATOM 1400 O O . ASN A 1 166 ? 8.658 6.487 -10.198 1.00 90.38 166 ASN A O 1
ATOM 1404 N N . LYS A 1 167 ? 8.561 6.963 -8.010 1.00 92.19 167 LYS A N 1
ATOM 1405 C CA . LYS A 1 167 ? 8.507 5.556 -7.603 1.00 92.19 167 LYS A CA 1
ATOM 1406 C C . LYS A 1 167 ? 7.175 4.921 -8.037 1.00 92.19 167 LYS A C 1
ATOM 1408 O O . LYS A 1 167 ? 6.131 5.571 -7.999 1.00 92.19 167 LYS A O 1
ATOM 1413 N N . PRO A 1 168 ? 7.157 3.634 -8.421 1.00 91.62 168 PRO A N 1
ATOM 1414 C CA . PRO A 1 168 ? 5.919 2.937 -8.729 1.00 91.62 168 PRO A CA 1
ATOM 1415 C C . PRO A 1 168 ? 5.009 2.875 -7.502 1.00 91.62 168 PRO A C 1
ATOM 1417 O O . PRO A 1 168 ? 5.430 2.436 -6.431 1.00 91.62 168 PRO A O 1
ATOM 1420 N N . GLY A 1 169 ? 3.727 3.210 -7.668 1.00 94.31 169 GLY A N 1
ATOM 1421 C CA . GLY A 1 169 ? 2.769 3.201 -6.557 1.00 94.31 169 GLY A CA 1
ATOM 1422 C C . GLY A 1 169 ? 2.664 1.855 -5.829 1.00 94.31 169 GLY A C 1
ATOM 1423 O O . GLY A 1 169 ? 2.467 1.811 -4.617 1.00 94.31 169 GLY A O 1
ATOM 1424 N N . LYS A 1 170 ? 2.878 0.739 -6.539 1.00 93.56 170 LYS A N 1
ATOM 1425 C CA . LYS A 1 170 ? 2.932 -0.601 -5.933 1.00 93.56 170 LYS A CA 1
ATOM 1426 C C . LYS A 1 170 ? 4.069 -0.733 -4.911 1.00 93.56 170 LYS A C 1
ATOM 1428 O O . LYS A 1 170 ? 3.848 -1.301 -3.842 1.00 93.56 170 LYS A O 1
ATOM 1433 N N . GLU A 1 171 ? 5.249 -0.201 -5.222 1.00 93.62 171 GLU A N 1
ATOM 1434 C CA . GLU A 1 171 ? 6.395 -0.218 -4.307 1.00 93.62 171 GLU A CA 1
ATOM 1435 C C . GLU A 1 171 ? 6.186 0.761 -3.150 1.00 93.62 171 GLU A C 1
ATOM 1437 O O . GLU A 1 171 ? 6.459 0.398 -2.012 1.00 93.62 171 GLU A O 1
ATOM 1442 N N . CYS A 1 172 ? 5.589 1.936 -3.391 1.00 96.50 172 CYS A N 1
ATOM 1443 C CA . CYS A 1 172 ? 5.171 2.851 -2.320 1.00 96.50 172 CYS A CA 1
ATOM 1444 C C . CYS A 1 172 ? 4.206 2.177 -1.339 1.00 96.50 172 CYS A C 1
ATOM 1446 O O . CYS A 1 172 ? 4.425 2.223 -0.133 1.00 96.50 172 CYS A O 1
ATOM 1448 N N . ARG A 1 173 ? 3.183 1.475 -1.841 1.00 95.50 173 ARG A N 1
ATOM 1449 C CA . ARG A 1 173 ? 2.242 0.725 -0.998 1.00 95.50 173 ARG A CA 1
ATOM 1450 C C . ARG A 1 173 ? 2.959 -0.331 -0.163 1.00 95.50 173 ARG A C 1
ATOM 1452 O O . ARG A 1 173 ? 2.752 -0.417 1.044 1.00 95.50 173 ARG A O 1
ATOM 1459 N N . LYS A 1 174 ? 3.799 -1.145 -0.806 1.00 93.69 174 LYS A N 1
ATOM 1460 C CA . LYS A 1 174 ? 4.561 -2.207 -0.139 1.00 93.69 174 LYS A CA 1
ATOM 1461 C C . LYS A 1 174 ? 5.485 -1.637 0.937 1.00 93.69 174 LYS A C 1
ATOM 1463 O O . LYS A 1 174 ? 5.508 -2.166 2.047 1.00 93.69 174 LYS A O 1
ATOM 1468 N N . GLN A 1 175 ? 6.208 -0.563 0.623 1.00 95.62 175 GLN A N 1
ATOM 1469 C CA . GLN A 1 175 ? 7.109 0.085 1.565 1.00 95.62 175 GLN A CA 1
ATOM 1470 C C . GLN A 1 175 ? 6.346 0.700 2.734 1.00 95.62 175 GLN A C 1
ATOM 1472 O O . GLN A 1 175 ? 6.750 0.495 3.871 1.00 95.62 175 GLN A O 1
ATOM 1477 N N . TYR A 1 176 ? 5.217 1.365 2.483 1.00 95.06 176 TYR A N 1
ATOM 1478 C CA . TYR A 1 176 ? 4.382 1.926 3.542 1.00 95.06 176 TYR A CA 1
ATOM 1479 C C . TYR A 1 176 ? 3.996 0.852 4.562 1.00 95.06 176 TYR A C 1
ATOM 1481 O O . TYR A 1 176 ? 4.258 1.005 5.749 1.00 95.06 176 TYR A O 1
ATOM 1489 N N . PHE A 1 177 ? 3.458 -0.286 4.113 1.00 90.62 177 PHE A N 1
ATOM 1490 C CA . PHE A 1 177 ? 3.101 -1.370 5.033 1.00 90.62 177 PHE A CA 1
ATOM 1491 C C . PHE A 1 177 ? 4.312 -1.984 5.738 1.00 90.62 177 PHE A C 1
ATOM 1493 O O . PHE A 1 177 ? 4.198 -2.364 6.900 1.00 90.62 177 PHE A O 1
ATOM 1500 N N . LYS A 1 178 ? 5.469 -2.063 5.072 1.00 92.19 178 LYS A N 1
ATOM 1501 C CA . LYS A 1 178 ? 6.716 -2.521 5.697 1.00 92.19 178 LYS A CA 1
ATOM 1502 C C . LYS A 1 178 ? 7.146 -1.586 6.831 1.00 92.19 178 LYS A C 1
ATOM 1504 O O . LYS A 1 178 ? 7.423 -2.063 7.926 1.00 92.19 178 LYS A O 1
ATOM 1509 N N . VAL A 1 179 ? 7.162 -0.280 6.576 1.00 91.69 179 VAL A N 1
ATOM 1510 C CA . VAL A 1 179 ? 7.501 0.759 7.555 1.00 91.69 179 VAL A CA 1
ATOM 1511 C C . VAL A 1 179 ? 6.494 0.739 8.711 1.00 91.69 179 VAL A C 1
ATOM 1513 O O . VAL A 1 179 ? 6.881 0.639 9.872 1.00 91.69 179 VAL A O 1
ATOM 1516 N N . MET A 1 180 ? 5.192 0.682 8.412 1.00 88.19 180 MET A N 1
ATOM 1517 C CA . MET A 1 180 ? 4.139 0.571 9.430 1.00 88.19 180 MET A CA 1
ATOM 1518 C C . MET A 1 180 ? 4.240 -0.707 10.269 1.00 88.19 180 MET A C 1
ATOM 1520 O O . MET A 1 180 ? 3.999 -0.657 11.472 1.00 88.19 180 MET A O 1
ATOM 1524 N N . ALA A 1 181 ? 4.637 -1.839 9.683 1.00 86.62 181 ALA A N 1
ATOM 1525 C CA . ALA A 1 181 ? 4.840 -3.081 10.425 1.00 86.62 181 ALA A CA 1
ATOM 1526 C C . ALA A 1 181 ? 6.012 -2.993 11.415 1.00 86.62 181 ALA A C 1
ATOM 1528 O O . ALA A 1 181 ? 5.919 -3.542 12.509 1.00 86.62 181 ALA A O 1
ATOM 1529 N N . GLN A 1 182 ? 7.090 -2.281 11.069 1.00 88.00 182 GLN A N 1
ATOM 1530 C CA . GLN A 1 182 ? 8.228 -2.073 11.975 1.00 88.00 182 GLN A CA 1
ATOM 1531 C C . GLN A 1 182 ? 7.853 -1.229 13.197 1.00 88.00 182 GLN A C 1
ATOM 1533 O O . GLN A 1 182 ? 8.412 -1.424 14.275 1.00 88.00 182 GLN A O 1
ATOM 1538 N N . TYR A 1 183 ? 6.872 -0.336 13.057 1.00 85.06 183 TYR A N 1
ATOM 1539 C CA . TYR A 1 183 ? 6.366 0.438 14.185 1.00 85.06 183 TYR A CA 1
ATOM 1540 C C . TYR A 1 183 ? 5.529 -0.382 15.173 1.00 85.06 183 TYR A C 1
ATOM 1542 O O . TYR A 1 183 ? 5.435 -0.010 16.344 1.00 85.06 183 TYR A O 1
ATOM 1550 N N . TRP A 1 184 ? 4.918 -1.487 14.742 1.00 90.12 184 TRP A N 1
ATOM 1551 C CA . TRP A 1 184 ? 4.089 -2.326 15.606 1.00 90.12 184 TRP A CA 1
ATOM 1552 C C . TRP A 1 184 ? 4.924 -3.339 16.385 1.00 90.12 184 TRP A C 1
ATOM 1554 O O . TRP A 1 184 ? 4.863 -4.546 16.161 1.00 90.12 184 TRP A O 1
ATOM 1564 N N . ASN A 1 185 ? 5.698 -2.836 17.343 1.00 91.56 185 ASN A N 1
ATOM 1565 C CA . ASN A 1 185 ? 6.362 -3.675 18.333 1.00 91.56 185 ASN A CA 1
ATOM 1566 C C . ASN A 1 185 ? 5.390 -4.078 19.469 1.00 91.56 185 ASN A C 1
ATOM 1568 O O . ASN A 1 185 ? 4.234 -3.636 19.532 1.00 91.56 185 ASN A O 1
ATOM 1572 N N . ALA A 1 186 ? 5.854 -4.953 20.365 1.00 92.38 186 ALA A N 1
ATOM 1573 C CA . ALA A 1 186 ? 5.052 -5.446 21.486 1.00 92.38 186 ALA A CA 1
ATOM 1574 C C . ALA A 1 186 ? 4.611 -4.316 22.434 1.00 92.38 186 ALA A C 1
ATOM 1576 O O . ALA A 1 186 ? 3.481 -4.333 22.918 1.00 92.38 186 ALA A O 1
ATOM 1577 N N . GLU A 1 187 ? 5.467 -3.315 22.654 1.00 94.06 187 GLU A N 1
ATOM 1578 C CA . GLU A 1 187 ? 5.193 -2.174 23.533 1.00 94.06 187 GLU A CA 1
ATOM 1579 C C . GLU A 1 187 ? 4.085 -1.279 22.969 1.00 94.06 187 GLU A C 1
ATOM 1581 O O . GLU A 1 187 ? 3.093 -1.022 23.649 1.00 94.06 187 GLU A O 1
ATOM 1586 N N . ASN A 1 188 ? 4.188 -0.890 21.698 1.00 93.50 188 ASN A N 1
ATOM 1587 C CA . ASN A 1 188 ? 3.191 -0.083 20.996 1.00 93.50 188 ASN A CA 1
ATOM 1588 C C . ASN A 1 188 ? 1.864 -0.829 20.855 1.00 93.50 188 ASN A C 1
ATOM 1590 O O . ASN A 1 188 ? 0.796 -0.233 20.984 1.00 93.50 188 ASN A O 1
ATOM 1594 N N . THR A 1 189 ? 1.910 -2.146 20.641 1.00 94.94 189 THR A N 1
ATOM 1595 C CA . THR A 1 189 ? 0.700 -2.977 20.604 1.00 94.94 189 THR A CA 1
ATOM 1596 C C . THR A 1 189 ? 0.040 -3.048 21.982 1.00 94.94 189 THR A C 1
ATOM 1598 O O . THR A 1 189 ? -1.176 -2.878 22.093 1.00 94.94 189 THR A O 1
ATOM 1601 N N . ALA A 1 190 ? 0.817 -3.232 23.053 1.00 95.19 190 ALA A N 1
ATOM 1602 C CA . ALA A 1 190 ? 0.301 -3.210 24.420 1.00 95.19 190 ALA A CA 1
ATOM 1603 C C . ALA A 1 190 ? -0.281 -1.834 24.786 1.00 95.19 190 ALA A C 1
ATOM 1605 O O . ALA A 1 190 ? -1.354 -1.760 25.394 1.00 95.19 190 ALA A O 1
ATOM 1606 N N . LEU A 1 191 ? 0.382 -0.752 24.370 1.00 96.06 191 LEU A N 1
ATOM 1607 C CA . LEU A 1 191 ? -0.089 0.616 24.550 1.00 96.06 191 LEU A CA 1
ATOM 1608 C C . LEU A 1 191 ? -1.406 0.852 23.804 1.00 96.06 191 LEU A C 1
ATOM 1610 O O . LEU A 1 191 ? -2.362 1.316 24.421 1.00 96.06 191 LEU A O 1
ATOM 1614 N N . LEU A 1 192 ? -1.509 0.451 22.533 1.00 95.94 192 LEU A N 1
ATOM 1615 C CA . LEU A 1 192 ? -2.754 0.523 21.763 1.00 95.94 192 LEU A CA 1
ATOM 1616 C C . LEU A 1 192 ? -3.894 -0.209 22.480 1.00 95.94 192 LEU A C 1
ATOM 1618 O O . LEU A 1 192 ? -4.969 0.354 22.662 1.00 95.94 192 LEU A O 1
ATOM 1622 N N . MET A 1 193 ? -3.663 -1.440 22.940 1.00 96.00 193 MET A N 1
ATOM 1623 C CA . MET A 1 193 ? -4.677 -2.222 23.657 1.00 96.00 193 MET A CA 1
ATOM 1624 C C . MET A 1 193 ? -5.105 -1.555 24.969 1.00 96.00 193 MET A C 1
ATOM 1626 O O . MET A 1 193 ? -6.287 -1.582 25.322 1.00 96.00 193 MET A O 1
ATOM 1630 N N . LYS A 1 194 ? -4.161 -0.942 25.691 1.00 96.25 194 LYS A N 1
ATOM 1631 C CA . LYS A 1 194 ? -4.439 -0.174 26.910 1.00 96.25 194 LYS A CA 1
ATOM 1632 C C . LYS A 1 194 ? -5.291 1.058 26.604 1.00 96.25 194 LYS A C 1
ATOM 1634 O O . LYS A 1 194 ? -6.292 1.263 27.285 1.00 96.25 194 LYS A O 1
ATOM 1639 N N . LEU A 1 195 ? -4.934 1.821 25.571 1.00 96.44 195 LEU A N 1
ATOM 1640 C CA . LEU A 1 195 ? -5.666 3.015 25.143 1.00 96.44 195 LEU A CA 1
ATOM 1641 C C . LEU A 1 195 ? -7.076 2.662 24.652 1.00 96.44 195 LEU A C 1
ATOM 1643 O O . LEU A 1 195 ? -8.051 3.288 25.055 1.00 96.44 195 LEU A O 1
ATOM 1647 N N . VAL A 1 196 ? -7.219 1.603 23.852 1.00 95.69 196 VAL A N 1
ATOM 1648 C CA . VAL A 1 196 ? -8.534 1.118 23.413 1.00 95.69 196 VAL A CA 1
ATOM 1649 C C . VAL A 1 196 ? -9.406 0.748 24.612 1.00 95.69 196 VAL A C 1
ATOM 1651 O O . VAL A 1 196 ? -10.585 1.079 24.618 1.00 95.69 196 VAL A O 1
ATOM 1654 N N . LYS A 1 197 ? -8.853 0.110 25.651 1.00 94.12 197 LYS A N 1
ATOM 1655 C CA . LYS A 1 197 ? -9.603 -0.191 26.882 1.00 94.12 197 LYS A CA 1
ATOM 1656 C C . LYS A 1 197 ? -9.972 1.063 27.675 1.00 94.12 197 LYS A C 1
ATOM 1658 O O . LYS A 1 197 ? -11.069 1.104 28.217 1.00 94.12 197 LYS A O 1
ATOM 1663 N N . SER A 1 198 ? -9.089 2.061 27.759 1.00 94.62 198 SER A N 1
ATOM 1664 C CA . SER A 1 198 ? -9.358 3.287 28.525 1.00 94.62 198 SER A CA 1
ATOM 1665 C C . SER A 1 198 ? -10.360 4.217 27.845 1.00 94.62 198 SER A C 1
ATOM 1667 O O . SER A 1 198 ? -11.093 4.912 28.535 1.00 94.62 198 SER A O 1
ATOM 1669 N N . TYR A 1 199 ? -10.395 4.228 26.510 1.00 92.06 199 TYR A N 1
ATOM 1670 C CA . TYR A 1 199 ? -11.287 5.077 25.711 1.00 92.06 199 TYR A CA 1
ATOM 1671 C C . TYR A 1 199 ? -12.518 4.339 25.167 1.00 92.06 199 TYR A C 1
ATOM 1673 O O . TYR A 1 199 ? -13.217 4.865 24.300 1.00 92.06 199 TYR A O 1
ATOM 1681 N N . LYS A 1 200 ? -12.786 3.118 25.640 1.00 90.00 200 LYS A N 1
ATOM 1682 C CA . LYS A 1 200 ? -14.008 2.376 25.326 1.00 90.00 200 LYS A CA 1
ATOM 1683 C C . LYS A 1 200 ? -14.996 2.531 26.478 1.00 90.00 200 LYS A C 1
ATOM 1685 O O . LYS A 1 200 ? -14.895 1.822 27.478 1.00 90.00 200 LYS A O 1
ATOM 1690 N N . ASP A 1 201 ? -15.965 3.426 26.318 1.00 84.94 201 ASP A N 1
ATOM 1691 C CA . ASP A 1 201 ? -17.136 3.445 27.196 1.00 84.94 201 ASP A CA 1
ATOM 1692 C C . ASP A 1 201 ? -17.985 2.191 26.957 1.00 84.94 201 ASP A C 1
ATOM 1694 O O . ASP A 1 201 ? -17.963 1.621 25.866 1.00 84.94 201 ASP A O 1
ATOM 1698 N N . LYS A 1 202 ? -18.700 1.740 27.997 1.00 71.06 202 LYS A N 1
ATOM 1699 C CA . LYS A 1 202 ? -19.268 0.382 28.140 1.00 71.06 202 LYS A CA 1
ATOM 1700 C C . LYS A 1 202 ? -19.988 -0.180 26.901 1.00 71.06 202 LYS A C 1
ATOM 1702 O O . LYS A 1 202 ? -19.877 -1.381 26.681 1.00 71.06 202 LYS A O 1
ATOM 1707 N N . ASP A 1 203 ? -20.590 0.665 26.060 1.00 71.50 203 ASP A N 1
ATOM 1708 C CA . ASP A 1 203 ? -21.269 0.271 24.813 1.00 71.50 203 ASP A CA 1
ATOM 1709 C C . ASP A 1 203 ? -20.867 1.109 23.580 1.00 71.50 203 ASP A C 1
ATOM 1711 O O . ASP A 1 203 ? -21.472 1.005 22.511 1.00 71.50 203 ASP A O 1
ATOM 1715 N N . VAL A 1 204 ? -19.833 1.946 23.696 1.00 83.12 204 VAL A N 1
ATOM 1716 C CA . VAL A 1 204 ? -19.424 2.889 22.646 1.00 83.12 204 VAL A CA 1
ATOM 1717 C C . VAL A 1 204 ? -18.176 2.374 21.932 1.00 83.12 204 VAL A C 1
ATOM 1719 O O . VAL A 1 204 ? -17.300 1.728 22.512 1.00 83.12 204 VAL A O 1
ATOM 1722 N N . LYS A 1 205 ? -18.089 2.642 20.625 1.00 90.44 205 LYS A N 1
ATOM 1723 C CA . LYS A 1 205 ? -16.862 2.403 19.855 1.00 90.44 205 LYS A CA 1
ATOM 1724 C C . LYS A 1 205 ? -15.708 3.213 20.475 1.00 90.44 205 LYS A C 1
ATOM 1726 O O . LYS A 1 205 ? -15.952 4.347 20.877 1.00 90.44 205 LYS A O 1
ATOM 1731 N N . PRO A 1 206 ? -14.474 2.677 20.526 1.00 93.75 206 PRO A N 1
ATOM 1732 C CA . PRO A 1 206 ? -13.328 3.432 21.027 1.00 93.75 206 PRO A CA 1
ATOM 1733 C C . PRO A 1 206 ? -13.187 4.776 20.305 1.00 93.75 206 PRO A C 1
ATOM 1735 O O . PRO A 1 206 ? -13.376 4.841 19.086 1.00 93.75 206 PRO A O 1
ATOM 1738 N N . ASP A 1 207 ? -12.833 5.831 21.041 1.00 93.75 207 ASP A N 1
ATOM 1739 C CA . ASP A 1 207 ? -12.522 7.141 20.459 1.00 93.75 207 ASP A CA 1
ATOM 1740 C C . ASP A 1 207 ? -11.171 7.080 19.731 1.00 93.75 207 ASP A C 1
ATOM 1742 O O . ASP A 1 207 ? -10.112 7.421 20.262 1.00 93.75 207 ASP A O 1
ATOM 1746 N N . TRP A 1 208 ? -11.204 6.576 18.496 1.00 93.81 208 TRP A N 1
ATOM 1747 C CA . TRP A 1 208 ? -10.005 6.348 17.697 1.00 93.81 208 TRP A CA 1
ATOM 1748 C C . TRP A 1 208 ? -9.214 7.621 17.418 1.00 93.81 208 TRP A C 1
ATOM 1750 O O . TRP A 1 208 ? -7.999 7.541 17.248 1.00 93.81 208 TRP A O 1
ATOM 1760 N N . LYS A 1 209 ? -9.879 8.780 17.389 1.00 92.62 209 LYS A N 1
ATOM 1761 C CA . LYS A 1 209 ? -9.218 10.062 17.155 1.00 92.62 209 LYS A CA 1
ATOM 1762 C C . LYS A 1 209 ? -8.310 10.418 18.332 1.00 92.62 209 LYS A C 1
ATOM 1764 O O . LYS A 1 209 ? -7.134 10.688 18.124 1.00 92.62 209 LYS A O 1
ATOM 1769 N N . LYS A 1 210 ? -8.801 10.287 19.570 1.00 94.50 210 LYS A N 1
ATOM 1770 C CA . LYS A 1 210 ? -7.960 10.478 20.767 1.00 94.50 210 LYS A CA 1
ATOM 1771 C C . LYS A 1 210 ? -6.836 9.453 20.866 1.00 94.50 210 LYS A C 1
ATOM 1773 O O . LYS A 1 210 ? -5.725 9.790 21.256 1.00 94.50 210 LYS A O 1
ATOM 1778 N N . ILE A 1 211 ? -7.109 8.196 20.511 1.00 95.38 211 ILE A N 1
ATOM 1779 C CA . ILE A 1 211 ? -6.083 7.141 20.516 1.00 95.38 211 ILE A CA 1
ATOM 1780 C C . ILE A 1 211 ? -4.977 7.458 19.498 1.00 95.38 211 ILE A C 1
ATOM 1782 O O . ILE A 1 211 ? -3.804 7.246 19.792 1.00 95.38 211 ILE A O 1
ATOM 1786 N N . SER A 1 212 ? -5.342 7.988 18.328 1.00 92.94 212 SER A N 1
ATOM 1787 C CA . SER A 1 212 ? -4.404 8.438 17.295 1.00 92.94 212 SER A CA 1
ATOM 1788 C C . SER A 1 212 ? -3.485 9.549 17.790 1.00 92.94 212 SER A C 1
ATOM 1790 O O . SER A 1 212 ? -2.268 9.423 17.665 1.00 92.94 212 SER A O 1
ATOM 1792 N N . GLU A 1 213 ? -4.037 10.568 18.448 1.00 92.94 213 GLU A N 1
ATOM 1793 C CA . GLU A 1 213 ? -3.261 11.666 19.038 1.00 92.94 213 GLU A CA 1
ATOM 1794 C C . GLU A 1 213 ? -2.241 11.171 20.086 1.00 92.94 213 GLU A C 1
ATOM 1796 O O . GLU A 1 213 ? -1.156 11.734 20.197 1.00 92.94 213 GLU A O 1
ATOM 1801 N N . GLN A 1 214 ? -2.550 10.094 20.819 1.00 94.31 214 GLN A N 1
ATOM 1802 C CA . GLN A 1 214 ? -1.655 9.491 21.824 1.00 94.31 214 GLN A CA 1
ATOM 1803 C C . GLN A 1 214 ? -0.599 8.539 21.237 1.00 94.31 214 GLN A C 1
ATOM 1805 O O . GLN A 1 214 ? 0.334 8.159 21.940 1.00 94.31 214 GLN A O 1
ATOM 1810 N N . LEU A 1 215 ? -0.749 8.120 19.979 1.00 92.38 215 LEU A N 1
ATOM 1811 C CA . LEU A 1 215 ? 0.166 7.211 19.282 1.00 92.38 215 LEU A CA 1
ATOM 1812 C C . LEU A 1 215 ? 0.860 7.932 18.124 1.00 92.38 215 LEU A C 1
ATOM 1814 O O . LEU A 1 215 ? 0.872 7.431 17.000 1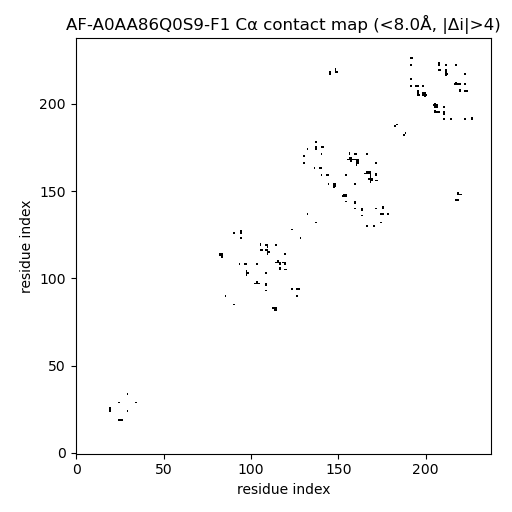.00 92.38 215 LEU A O 1
ATOM 1818 N N . ASP A 1 216 ? 1.412 9.111 18.406 1.00 87.56 216 ASP A N 1
ATOM 1819 C CA . ASP A 1 216 ? 2.175 9.936 17.460 1.00 87.56 216 ASP A CA 1
ATOM 1820 C C . ASP A 1 216 ? 1.378 10.363 16.212 1.00 87.56 216 ASP A C 1
ATOM 1822 O O . ASP A 1 216 ? 1.923 10.462 15.115 1.00 87.56 216 ASP A O 1
ATOM 1826 N N . GLY A 1 217 ? 0.064 10.578 16.346 1.00 83.62 217 GLY A N 1
ATOM 1827 C CA . GLY A 1 217 ? -0.785 11.052 15.246 1.00 83.62 217 GLY A CA 1
ATOM 1828 C C . GLY A 1 217 ? -1.011 10.022 14.134 1.00 83.62 217 GLY A C 1
ATOM 1829 O O . GLY A 1 217 ? -1.298 10.383 12.995 1.00 83.62 217 GLY A O 1
ATOM 1830 N N . ARG A 1 218 ? -0.872 8.723 14.426 1.00 87.94 218 ARG A N 1
ATOM 1831 C CA . ARG A 1 218 ? -1.072 7.653 13.431 1.00 87.94 218 ARG A CA 1
ATOM 1832 C C . ARG A 1 218 ? -2.489 7.669 12.855 1.00 87.94 218 ARG A C 1
ATOM 1834 O O . ARG A 1 218 ? -3.437 7.761 13.634 1.00 87.94 218 ARG A O 1
ATOM 1841 N N . PRO A 1 219 ? -2.680 7.439 11.544 1.00 88.12 219 PRO A N 1
ATOM 1842 C CA . PRO A 1 219 ? -4.013 7.450 10.954 1.00 88.12 219 PRO A CA 1
ATOM 1843 C C . PRO A 1 219 ? -4.954 6.452 11.631 1.00 88.12 219 PRO A C 1
ATOM 1845 O O . PRO A 1 219 ? -4.619 5.275 11.801 1.00 88.12 219 PRO A O 1
ATOM 1848 N N . VAL A 1 220 ? -6.163 6.909 11.967 1.00 90.94 220 VAL A N 1
ATOM 1849 C CA . VAL A 1 220 ? -7.204 6.1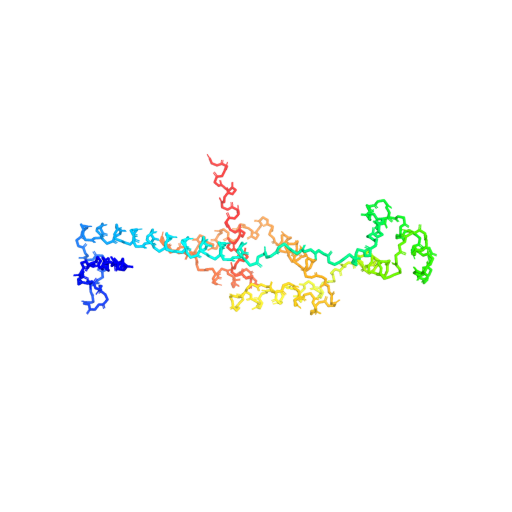15 12.647 1.00 90.94 220 VAL A CA 1
ATOM 1850 C C . VAL A 1 220 ? -7.419 4.758 11.978 1.00 90.94 220 VAL A C 1
ATOM 1852 O O . VAL A 1 220 ? -7.523 3.735 12.656 1.00 90.94 220 VAL A O 1
ATOM 1855 N N . LYS A 1 221 ? -7.438 4.737 10.644 1.00 87.75 221 LYS A N 1
ATOM 1856 C CA . LYS A 1 221 ? -7.661 3.522 9.862 1.00 87.75 221 LYS A CA 1
ATOM 1857 C C . LYS A 1 221 ? -6.598 2.450 10.127 1.00 87.75 221 LYS A C 1
ATOM 1859 O O . LYS A 1 221 ? -6.937 1.287 10.321 1.00 87.75 221 LYS A O 1
ATOM 1864 N N . VAL A 1 222 ? -5.331 2.847 10.227 1.00 88.81 222 VAL A N 1
ATOM 1865 C CA . VAL A 1 222 ? -4.223 1.928 10.529 1.00 88.81 222 VAL A CA 1
ATOM 1866 C C . VAL A 1 222 ? -4.372 1.339 11.930 1.00 88.81 222 VAL A C 1
ATOM 1868 O O . VAL A 1 222 ? -4.164 0.142 12.122 1.00 88.81 222 VAL A O 1
ATOM 1871 N N . LEU A 1 223 ? -4.746 2.167 12.910 1.00 93.25 223 LEU A N 1
ATOM 1872 C CA . LEU A 1 223 ? -4.961 1.723 14.290 1.00 93.25 223 LEU A CA 1
ATOM 1873 C C . LEU A 1 223 ? -6.095 0.697 14.368 1.00 93.25 223 LEU A C 1
ATOM 1875 O O . LEU A 1 223 ? -5.963 -0.320 15.047 1.00 93.25 223 LEU A O 1
ATOM 1879 N N . GLN A 1 224 ? -7.189 0.947 13.644 1.00 93.50 224 GLN A N 1
ATOM 1880 C CA . GLN A 1 224 ? -8.336 0.044 13.556 1.00 93.50 224 GLN A CA 1
ATOM 1881 C C . GLN A 1 224 ? -7.970 -1.292 12.907 1.00 93.50 224 GLN A C 1
ATOM 1883 O O . GLN A 1 224 ? -8.353 -2.345 13.423 1.00 93.50 224 GLN A O 1
ATOM 1888 N N . ASP A 1 225 ? -7.231 -1.260 11.799 1.00 91.19 225 ASP A N 1
ATOM 1889 C CA . ASP A 1 225 ? -6.835 -2.464 11.069 1.00 91.19 225 ASP A CA 1
ATOM 1890 C C . ASP A 1 225 ? -5.857 -3.320 11.899 1.00 91.19 225 ASP A C 1
ATOM 1892 O O . ASP A 1 225 ? -6.024 -4.543 11.995 1.00 91.19 225 ASP A O 1
ATOM 1896 N N . HIS A 1 226 ? -4.891 -2.688 12.583 1.00 93.94 226 HIS A N 1
ATOM 1897 C CA . HIS A 1 226 ? -3.978 -3.388 13.495 1.00 93.94 226 HIS A CA 1
ATOM 1898 C C . HIS A 1 226 ? -4.716 -3.968 14.704 1.00 93.94 226 HIS A C 1
ATOM 1900 O O . HIS A 1 226 ? -4.580 -5.156 14.997 1.00 93.94 226 HIS A O 1
ATOM 1906 N N . TYR A 1 227 ? -5.570 -3.174 15.362 1.00 95.00 227 TYR A N 1
ATOM 1907 C CA . TYR A 1 227 ? -6.375 -3.643 16.492 1.00 95.00 227 TYR A CA 1
ATOM 1908 C C . TYR A 1 227 ? -7.253 -4.836 16.112 1.00 95.00 227 TYR A C 1
ATOM 1910 O O . TYR A 1 227 ? -7.284 -5.823 16.842 1.00 95.00 227 TYR A O 1
ATOM 1918 N N . SER A 1 228 ? -7.931 -4.775 14.963 1.00 94.25 228 SER A N 1
ATOM 1919 C CA . SER A 1 228 ? -8.781 -5.870 14.479 1.00 94.25 228 SER A CA 1
ATOM 1920 C C . SER A 1 228 ? -7.970 -7.149 14.267 1.00 94.25 228 SER A C 1
ATOM 1922 O O . SER A 1 228 ? -8.391 -8.228 14.679 1.00 94.25 228 SER A O 1
ATOM 1924 N N . THR A 1 229 ? -6.775 -7.025 13.688 1.00 93.50 229 THR A N 1
ATOM 1925 C CA . THR A 1 229 ? -5.870 -8.157 13.452 1.00 93.50 229 THR A CA 1
ATOM 1926 C C . THR A 1 229 ? -5.396 -8.790 14.762 1.00 93.50 229 THR A C 1
ATOM 1928 O O . THR A 1 229 ? -5.463 -10.009 14.921 1.00 93.50 229 THR A O 1
ATOM 1931 N N . GLU A 1 230 ? -4.940 -7.982 15.718 1.00 94.12 230 GLU A N 1
ATOM 1932 C CA . GLU A 1 230 ? -4.453 -8.468 17.014 1.00 94.12 230 GLU A CA 1
ATOM 1933 C C . GLU A 1 230 ? -5.581 -9.032 17.887 1.00 94.12 230 GLU A C 1
ATOM 1935 O O . GLU A 1 230 ? -5.410 -10.060 18.542 1.00 94.12 230 GLU A O 1
ATOM 1940 N N . PHE A 1 231 ? -6.767 -8.423 17.849 1.00 92.56 231 PHE A N 1
ATOM 1941 C CA . PHE A 1 231 ? -7.938 -8.915 18.568 1.00 92.56 231 PHE A CA 1
ATOM 1942 C C . PHE A 1 231 ? -8.370 -10.307 18.081 1.00 92.56 231 PHE A C 1
ATOM 1944 O O . PHE A 1 231 ? -8.649 -11.189 18.895 1.00 92.56 231 PHE A O 1
ATOM 1951 N N . GLU A 1 232 ? -8.359 -10.549 16.767 1.00 92.75 232 GLU A N 1
ATOM 1952 C CA . GLU A 1 232 ? -8.651 -11.873 16.203 1.00 92.75 232 GLU A CA 1
ATOM 1953 C C . GLU A 1 232 ? -7.570 -12.914 16.535 1.00 92.75 232 GLU A C 1
ATOM 1955 O O . GLU A 1 232 ? -7.890 -14.084 16.749 1.00 92.75 232 GLU A O 1
ATOM 1960 N N . LYS A 1 233 ? -6.294 -12.516 16.649 1.00 92.94 233 LYS A N 1
ATOM 1961 C CA . LYS A 1 233 ? -5.238 -13.414 17.153 1.00 92.94 233 LYS A CA 1
ATOM 1962 C C . LYS A 1 233 ? -5.490 -13.811 18.607 1.00 92.94 233 LYS A C 1
ATOM 1964 O O . LYS A 1 233 ? -5.374 -14.988 18.931 1.00 92.94 233 LYS A O 1
ATOM 1969 N N . MET A 1 234 ? -5.872 -12.859 19.464 1.00 90.62 234 MET A N 1
ATOM 1970 C CA . MET A 1 234 ? -6.155 -13.125 20.881 1.00 90.62 234 MET A CA 1
ATOM 1971 C C . MET A 1 234 ? -7.336 -14.082 21.072 1.00 90.62 234 MET A C 1
ATOM 1973 O O . MET A 1 234 ? -7.261 -14.965 21.921 1.00 90.62 234 MET A O 1
ATOM 1977 N N . LYS A 1 235 ? -8.394 -13.960 20.258 1.00 92.38 235 LYS A N 1
ATOM 1978 C CA . LYS A 1 235 ? -9.537 -14.888 20.298 1.00 92.38 235 LYS A CA 1
ATOM 1979 C C . LYS A 1 235 ? -9.156 -16.336 20.000 1.00 92.38 235 LYS A C 1
ATOM 1981 O O . LYS A 1 235 ? -9.745 -17.232 20.578 1.00 92.38 235 LYS A O 1
ATOM 1986 N N . LYS A 1 236 ? -8.197 -16.573 19.100 1.00 92.81 236 LYS A N 1
ATOM 1987 C CA . LYS A 1 236 ? -7.783 -17.933 18.704 1.00 92.81 236 LYS A CA 1
ATOM 1988 C C . LYS A 1 236 ? -6.968 -18.670 19.769 1.00 92.81 236 LYS A C 1
ATOM 1990 O O . LYS A 1 236 ? -6.727 -19.861 19.611 1.00 92.81 236 LYS A O 1
ATOM 1995 N N . ILE A 1 237 ? -6.487 -17.960 20.790 1.00 90.56 237 ILE A N 1
ATOM 1996 C CA . ILE A 1 237 ? -5.669 -18.522 21.874 1.00 90.56 237 ILE A CA 1
ATOM 1997 C C . ILE A 1 237 ? -6.549 -18.979 23.057 1.00 90.56 237 ILE A C 1
ATOM 1999 O O . ILE A 1 237 ? -6.062 -19.699 23.926 1.00 90.56 237 ILE A O 1
ATOM 2003 N N . GLN A 1 238 ? -7.827 -18.580 23.090 1.00 71.50 238 GLN A N 1
ATOM 2004 C CA . GLN A 1 238 ? -8.808 -18.955 24.117 1.00 71.50 238 GLN A CA 1
ATOM 2005 C C . GLN A 1 238 ? -9.605 -20.190 23.702 1.00 71.50 238 GLN A C 1
ATOM 2007 O O . GLN A 1 238 ? -9.888 -21.007 24.605 1.00 71.50 238 GLN A O 1
#